Protein AF-A0A1F5SI59-F1 (afdb_monomer)

Sequence (366 aa):
MENLNKIKSADFVVKPEKIVSRNATQIVAAEMIDDISVFSDEDRVVVEKKLVEDEPLDAKEQKKFDQARSAWWYNKYGFSYTMKEARQETLIRKYESDKKTKEEKISLQQDLFLAFKDGDSEQIAKLKERYEGEFPDQCEGIAALFGLADYLKIQEKLYSQDTIERERRGDMIKGLTEYQFLLAHFISLNGQNKEFLRIFWEVMEKSADACGELKQFNVMRQGVLSQVATFKIFEAIGANPKLSHPREDAFEAIDMWSDDKNAIQIKSNKRITEPMIVEADSVVFPGIETENERRKNYFNSKYFIDTQRFKGKLKQYGLLLGKELKGYLLVVPTAQFDFITGEPSEKIVEFVREHINRKKEAENNN

Organism: NCBI:txid1797994

pLDDT: mean 79.16, std 16.93, range [27.27, 97.56]

Structure (mmCIF, N/CA/C/O backbone):
data_AF-A0A1F5SI59-F1
#
_entry.id   AF-A0A1F5SI59-F1
#
loop_
_atom_site.group_PDB
_atom_site.id
_atom_site.type_symbol
_atom_site.label_atom_id
_atom_site.label_alt_id
_atom_site.label_comp_id
_atom_site.label_asym_id
_atom_site.label_entity_id
_atom_site.label_seq_id
_atom_site.pdbx_PDB_ins_code
_atom_site.Cartn_x
_atom_site.Cartn_y
_atom_site.Cartn_z
_atom_site.occupancy
_atom_site.B_iso_or_equiv
_atom_site.auth_seq_id
_atom_site.auth_comp_id
_atom_site.auth_asym_id
_atom_site.auth_atom_id
_atom_site.pdbx_PDB_model_num
ATOM 1 N N . MET A 1 1 ? -8.751 28.212 19.557 1.00 37.59 1 MET A N 1
ATOM 2 C CA . MET A 1 1 ? -7.528 27.416 19.302 1.00 37.59 1 MET A CA 1
ATOM 3 C C . MET A 1 1 ? -6.849 26.909 20.587 1.00 37.59 1 MET A C 1
ATOM 5 O O . MET A 1 1 ? -5.774 26.342 20.491 1.00 37.59 1 MET A O 1
ATOM 9 N N . GLU A 1 2 ? -7.466 27.009 21.776 1.00 29.47 2 GLU A N 1
ATOM 10 C CA . GLU A 1 2 ? -6.823 26.620 23.054 1.00 29.47 2 GLU A CA 1
ATOM 11 C C . GLU A 1 2 ? -7.149 25.200 23.569 1.00 29.47 2 GLU A C 1
ATOM 13 O O . GLU A 1 2 ? -6.545 24.763 24.542 1.00 29.47 2 GLU A O 1
ATOM 18 N N . ASN A 1 3 ? -8.045 24.438 22.927 1.00 34.34 3 ASN A N 1
ATOM 19 C CA . ASN A 1 3 ? -8.488 23.132 23.453 1.00 34.34 3 ASN A CA 1
ATOM 20 C C . ASN A 1 3 ? -7.743 21.895 22.912 1.00 34.34 3 ASN A C 1
ATOM 22 O O . ASN A 1 3 ? -7.895 20.819 23.480 1.00 34.34 3 ASN A O 1
ATOM 26 N N . LEU A 1 4 ? -6.898 22.020 21.881 1.00 38.22 4 LEU A N 1
ATOM 27 C CA . LEU A 1 4 ? -6.178 20.868 21.301 1.00 38.22 4 LEU A CA 1
ATOM 28 C C . LEU A 1 4 ? -4.924 20.456 22.096 1.00 38.22 4 LEU A C 1
ATOM 30 O O . LEU A 1 4 ? -4.468 19.326 21.975 1.00 38.22 4 LEU A O 1
ATOM 34 N N . ASN A 1 5 ? -4.421 21.318 22.987 1.00 36.25 5 ASN A N 1
ATOM 35 C CA . ASN A 1 5 ? -3.254 21.027 23.836 1.00 36.25 5 ASN A CA 1
ATOM 36 C C . ASN A 1 5 ? -3.564 20.115 25.040 1.00 36.25 5 ASN A C 1
ATOM 38 O O . ASN A 1 5 ? -2.684 19.864 25.864 1.00 36.25 5 ASN A O 1
ATOM 42 N N . LYS A 1 6 ? -4.810 19.642 25.185 1.00 37.53 6 LYS A N 1
ATOM 43 C CA . LYS A 1 6 ? -5.218 18.764 26.292 1.00 37.53 6 LYS A CA 1
ATOM 44 C C . LYS A 1 6 ? -5.222 17.277 25.960 1.00 37.53 6 LYS A C 1
ATOM 46 O O . LYS A 1 6 ? -5.307 16.491 26.900 1.00 37.53 6 LYS A O 1
ATOM 51 N N . ILE A 1 7 ? -5.101 16.883 24.693 1.00 39.91 7 ILE A N 1
ATOM 52 C CA . ILE A 1 7 ? -5.084 15.461 24.348 1.00 39.91 7 ILE A CA 1
ATOM 53 C C . ILE A 1 7 ? -3.648 14.956 24.476 1.00 39.91 7 ILE A C 1
ATOM 55 O O . ILE A 1 7 ? -2.781 15.273 23.662 1.00 39.91 7 ILE A O 1
ATOM 59 N N . LYS A 1 8 ? -3.357 14.242 25.566 1.00 35.88 8 LYS A N 1
ATOM 60 C CA . LYS A 1 8 ? -2.011 13.726 25.822 1.00 35.88 8 LYS A CA 1
ATOM 61 C C . LYS A 1 8 ? -1.736 12.588 24.843 1.00 35.88 8 LYS A C 1
ATOM 63 O O . LYS A 1 8 ? -2.595 11.752 24.594 1.00 35.88 8 LYS A O 1
ATOM 68 N N . SER A 1 9 ? -0.500 12.489 24.354 1.00 38.09 9 SER A N 1
ATOM 69 C CA . SER A 1 9 ? -0.041 11.406 23.463 1.00 38.09 9 SER A CA 1
ATOM 70 C C . SER A 1 9 ? -0.261 9.983 24.011 1.00 38.09 9 SER A C 1
ATOM 72 O O . SER A 1 9 ? -0.160 9.017 23.257 1.00 38.09 9 SER A O 1
ATOM 74 N N . ALA A 1 10 ? -0.554 9.853 25.310 1.00 32.84 10 ALA A N 1
ATOM 75 C CA . ALA A 1 10 ? -0.891 8.607 25.991 1.00 32.84 10 ALA A CA 1
ATOM 76 C C . ALA A 1 10 ? -2.334 8.129 25.735 1.00 32.84 10 ALA A C 1
ATOM 78 O O . ALA A 1 10 ? -2.572 6.927 25.799 1.00 32.84 10 ALA A O 1
ATOM 79 N N . ASP A 1 11 ? -3.263 9.023 25.382 1.00 34.16 11 ASP A N 1
ATOM 80 C CA . ASP A 1 11 ? -4.677 8.682 25.145 1.00 34.16 11 ASP A CA 1
ATOM 81 C C . ASP A 1 11 ? -4.907 8.040 23.757 1.00 34.16 11 ASP A C 1
ATOM 83 O O . ASP A 1 11 ? -6.011 7.611 23.430 1.00 34.16 11 ASP A O 1
ATOM 87 N N . PHE A 1 12 ? -3.848 7.939 22.941 1.00 35.31 12 PHE A N 1
ATOM 88 C CA . PHE A 1 12 ? -3.874 7.439 21.560 1.00 35.31 12 PHE A CA 1
ATOM 89 C C . PHE A 1 12 ? -3.146 6.104 21.351 1.00 35.31 12 PHE A C 1
ATOM 91 O O . PHE A 1 12 ? -3.066 5.624 20.222 1.00 35.31 12 PHE A O 1
ATOM 98 N N . VAL A 1 13 ? -2.602 5.491 22.408 1.00 28.94 13 VAL A N 1
ATOM 99 C CA . VAL A 1 13 ? -1.894 4.208 22.291 1.00 28.94 13 VAL A CA 1
ATOM 100 C C . VAL A 1 13 ? -2.914 3.071 22.301 1.00 28.94 13 VAL A C 1
ATOM 102 O O . VAL A 1 13 ? -3.333 2.595 23.356 1.00 28.94 13 VAL A O 1
ATOM 105 N N . VAL A 1 14 ? -3.320 2.628 21.112 1.00 31.64 14 VAL A N 1
ATOM 106 C CA . VAL A 1 14 ? -4.069 1.379 20.951 1.00 31.64 14 VAL A CA 1
ATOM 107 C C . VAL A 1 14 ? -3.091 0.236 21.206 1.00 31.64 14 VAL A C 1
ATOM 109 O O . VAL A 1 14 ? -2.074 0.112 20.525 1.00 31.64 14 VAL A O 1
ATOM 112 N N . LYS A 1 15 ? -3.366 -0.596 22.217 1.00 27.27 15 LYS A N 1
ATOM 113 C CA . LYS A 1 15 ? -2.631 -1.856 22.379 1.00 27.27 15 LYS A CA 1
ATOM 114 C C . LYS A 1 15 ? -2.799 -2.646 21.078 1.00 27.27 15 LYS A C 1
ATOM 116 O O . LYS A 1 15 ? -3.929 -2.712 20.603 1.00 27.27 15 LYS A O 1
ATOM 121 N N . PRO A 1 16 ? -1.733 -3.225 20.499 1.00 29.27 16 PRO A N 1
ATOM 122 C CA . PRO A 1 16 ? -1.844 -4.014 19.282 1.00 29.27 16 PRO A CA 1
ATOM 123 C C . PRO A 1 16 ? -2.642 -5.282 19.592 1.00 29.27 16 PRO A C 1
ATOM 125 O O . PRO A 1 16 ? -2.088 -6.328 19.924 1.00 29.27 16 PRO A O 1
ATOM 128 N N . GLU A 1 17 ? -3.963 -5.180 19.537 1.00 31.20 17 GLU A N 1
ATOM 129 C CA . GLU A 1 17 ? -4.826 -6.336 19.427 1.00 31.20 17 GLU A CA 1
ATOM 130 C C . GLU A 1 17 ? -4.771 -6.802 17.978 1.00 31.20 17 GLU A C 1
ATOM 132 O O . GLU A 1 17 ? -4.748 -6.017 17.028 1.00 31.20 17 GLU A O 1
ATOM 137 N N . LYS A 1 18 ? -4.636 -8.115 17.825 1.00 29.73 18 LYS A N 1
ATOM 138 C CA . LYS A 1 18 ? -4.493 -8.801 16.547 1.00 29.73 18 LYS A CA 1
ATOM 139 C C . LYS A 1 18 ? -5.737 -8.490 15.704 1.00 29.73 18 LYS A C 1
ATOM 141 O O . LYS A 1 18 ? -6.777 -9.105 15.905 1.00 29.73 18 LYS A O 1
ATOM 146 N N . ILE A 1 19 ? -5.638 -7.551 14.765 1.00 30.62 19 ILE A N 1
ATOM 147 C CA . ILE A 1 19 ? -6.667 -7.350 13.741 1.00 30.62 19 ILE A CA 1
ATOM 148 C C . ILE A 1 19 ? -6.638 -8.604 12.861 1.00 30.62 19 ILE A C 1
ATOM 150 O O . ILE A 1 19 ? -5.719 -8.794 12.064 1.00 30.62 19 ILE A O 1
ATOM 154 N N . VAL A 1 20 ? -7.592 -9.515 13.058 1.00 32.53 20 VAL A N 1
ATOM 155 C CA . VAL A 1 20 ? -7.695 -10.740 12.259 1.00 32.53 20 VAL A CA 1
ATOM 156 C C . VAL A 1 20 ? -8.582 -10.445 11.056 1.00 32.53 20 VAL A C 1
ATOM 158 O O . VAL A 1 20 ? -9.791 -10.633 11.116 1.00 32.53 20 VAL A O 1
ATOM 161 N N . SER A 1 21 ? -7.994 -10.010 9.939 1.00 39.81 21 SER A N 1
ATOM 162 C CA . SER A 1 21 ? -8.706 -10.054 8.658 1.00 39.81 21 SER A CA 1
ATOM 163 C C . SER A 1 21 ? -9.020 -11.521 8.348 1.00 39.81 21 SER A C 1
ATOM 165 O O . SER A 1 21 ? -8.088 -12.307 8.139 1.00 39.81 21 SER A O 1
ATOM 167 N N . ARG A 1 22 ? -10.297 -11.920 8.341 1.00 49.25 22 ARG A N 1
ATOM 168 C CA . ARG A 1 22 ? -10.669 -13.292 7.977 1.00 49.25 22 ARG A CA 1
ATOM 169 C C . ARG A 1 22 ? -10.389 -13.509 6.489 1.00 49.25 22 ARG A C 1
ATOM 171 O O . ARG A 1 22 ? -11.092 -12.987 5.632 1.00 49.25 22 ARG A O 1
ATOM 178 N N . ASN A 1 23 ? -9.361 -14.284 6.157 1.00 64.06 23 ASN A N 1
ATOM 179 C CA . ASN A 1 23 ? -9.165 -14.755 4.789 1.00 64.06 23 ASN A CA 1
ATOM 180 C C . ASN A 1 23 ? -10.299 -15.729 4.397 1.00 64.06 23 ASN A C 1
ATOM 182 O O . ASN A 1 23 ? -11.018 -16.243 5.254 1.00 64.06 23 ASN A O 1
ATOM 186 N N . ALA A 1 24 ? -10.459 -16.020 3.103 1.00 65.62 24 ALA A N 1
ATOM 187 C CA . ALA A 1 24 ? -11.530 -16.898 2.610 1.00 65.62 24 ALA A CA 1
ATOM 188 C C . ALA A 1 24 ? -11.605 -18.254 3.343 1.00 65.62 24 ALA A C 1
ATOM 190 O O . ALA A 1 24 ? -12.691 -18.784 3.556 1.00 65.62 24 ALA A O 1
ATOM 191 N N . THR A 1 25 ? -10.465 -18.800 3.774 1.00 76.81 25 THR A N 1
ATOM 192 C CA . THR A 1 25 ? -10.403 -20.045 4.550 1.00 76.81 25 THR A CA 1
ATOM 193 C C . THR A 1 25 ? -11.014 -19.880 5.942 1.00 76.81 25 THR A C 1
ATOM 195 O O . THR A 1 25 ? -11.708 -20.777 6.406 1.00 76.81 25 THR A O 1
ATOM 198 N N . GLN A 1 26 ? -10.798 -18.736 6.595 1.00 78.12 26 GLN A N 1
ATOM 199 C CA . GLN A 1 26 ? -11.377 -18.418 7.903 1.00 78.12 26 GLN A CA 1
ATOM 200 C C . GLN A 1 26 ? -12.886 -18.158 7.818 1.00 78.12 26 GLN A C 1
ATOM 202 O O . GLN A 1 26 ? -13.612 -18.562 8.720 1.00 78.12 26 GLN A O 1
ATOM 207 N N . ILE A 1 27 ? -13.370 -17.547 6.730 1.00 77.25 27 ILE A N 1
ATOM 208 C CA . ILE A 1 27 ? -14.813 -17.378 6.479 1.00 77.25 27 ILE A CA 1
ATOM 209 C C . ILE A 1 27 ? -15.483 -18.747 6.318 1.00 77.25 27 ILE A C 1
ATOM 211 O O . ILE A 1 27 ? -16.462 -19.043 6.995 1.00 77.25 27 ILE A O 1
ATOM 215 N N . VAL A 1 28 ? -14.906 -19.610 5.477 1.00 84.50 28 VAL A N 1
ATOM 216 C CA . VAL A 1 28 ? -15.385 -20.986 5.277 1.00 84.50 28 VAL A CA 1
ATOM 217 C C . VAL A 1 28 ? -15.384 -21.770 6.589 1.00 84.50 28 VAL A C 1
ATOM 219 O O . VAL A 1 28 ? -16.357 -22.454 6.885 1.00 84.50 28 VAL A O 1
ATOM 222 N N . ALA A 1 29 ? -14.312 -21.666 7.378 1.00 87.69 29 ALA A N 1
ATOM 223 C CA . ALA A 1 29 ? -14.214 -22.344 8.665 1.00 87.69 29 ALA A CA 1
ATOM 224 C C . ALA A 1 29 ? -15.304 -21.885 9.643 1.00 87.69 29 ALA A C 1
ATOM 226 O O . ALA A 1 29 ? -15.954 -22.727 10.252 1.00 87.69 29 ALA A O 1
ATOM 227 N N . ALA A 1 30 ? -15.540 -20.573 9.752 1.00 83.81 30 ALA A N 1
ATOM 228 C CA . ALA A 1 30 ? -16.585 -20.026 10.613 1.00 83.81 30 ALA A CA 1
ATOM 229 C C . ALA A 1 30 ? -17.976 -20.534 10.210 1.00 83.81 30 ALA A C 1
ATOM 231 O O . ALA A 1 30 ? -18.724 -21.008 11.055 1.00 83.81 30 ALA A O 1
ATOM 232 N N . GLU A 1 31 ? -18.289 -20.536 8.914 1.00 87.56 31 GLU A N 1
ATOM 233 C CA . GLU A 1 31 ? -19.568 -21.067 8.441 1.00 87.56 31 GLU A CA 1
ATOM 234 C C . GLU A 1 31 ? -19.748 -22.565 8.699 1.00 87.56 31 GLU A C 1
ATOM 236 O O . GLU A 1 31 ? -20.858 -23.010 8.975 1.00 87.56 31 GLU A O 1
ATOM 241 N N . MET A 1 32 ? -18.679 -23.356 8.581 1.00 94.12 32 MET A N 1
ATOM 242 C CA . MET A 1 32 ? -18.737 -24.785 8.895 1.00 94.12 32 MET A CA 1
ATOM 243 C C . MET A 1 32 ? -18.998 -25.025 10.385 1.00 94.12 32 MET A C 1
ATOM 245 O O . MET A 1 32 ? -19.669 -25.996 10.725 1.00 94.12 32 MET A O 1
ATOM 249 N N . ILE A 1 33 ? -18.479 -24.158 11.260 1.00 92.62 33 ILE A N 1
ATOM 250 C CA . ILE A 1 33 ? -18.753 -24.198 12.701 1.00 92.62 33 ILE A CA 1
ATOM 251 C C . ILE A 1 33 ? -20.214 -23.814 12.971 1.00 92.62 33 ILE A C 1
ATOM 253 O O . ILE A 1 33 ? -20.895 -24.509 13.721 1.00 92.62 33 ILE A O 1
ATOM 257 N N . ASP A 1 34 ? -20.727 -22.764 12.328 1.00 89.44 34 ASP A N 1
ATOM 258 C CA . ASP A 1 34 ? -22.132 -22.354 12.478 1.00 89.44 34 ASP A CA 1
ATOM 259 C C . ASP A 1 34 ? -23.099 -23.454 11.994 1.00 89.44 34 ASP A C 1
ATOM 261 O O . ASP A 1 34 ? -24.144 -23.703 12.599 1.00 89.44 34 ASP A O 1
ATOM 265 N N . ASP A 1 35 ? -22.711 -24.180 10.942 1.00 93.75 35 ASP A N 1
ATOM 266 C CA . ASP A 1 35 ? -23.468 -25.292 10.366 1.00 93.75 35 ASP A CA 1
ATOM 267 C C . ASP A 1 35 ? -23.091 -26.662 10.956 1.00 93.75 35 ASP A C 1
ATOM 269 O O . ASP A 1 35 ? -23.423 -27.696 10.368 1.00 93.75 35 ASP A O 1
ATOM 273 N N . ILE A 1 36 ? -22.409 -26.726 12.106 1.00 94.25 36 ILE A N 1
ATOM 274 C CA . ILE A 1 36 ? -21.863 -27.994 12.626 1.00 94.25 36 ILE A CA 1
ATOM 275 C C . ILE A 1 36 ? -22.939 -29.082 12.812 1.00 94.25 36 ILE A C 1
ATOM 277 O O . ILE A 1 36 ? -22.687 -30.283 12.671 1.00 94.25 36 ILE A O 1
ATOM 281 N N . SER A 1 37 ? -24.179 -28.651 13.062 1.00 93.44 37 SER A N 1
ATOM 282 C CA . SER A 1 37 ? -25.354 -29.513 13.205 1.00 93.44 37 SER A CA 1
ATOM 283 C C . SER A 1 37 ? -25.763 -30.250 11.918 1.00 93.44 37 SER A C 1
ATOM 285 O O . SER A 1 37 ? -26.426 -31.282 12.001 1.00 93.44 37 SER A O 1
ATOM 287 N N . VAL A 1 38 ? -25.345 -29.763 10.745 1.00 92.19 38 VAL A N 1
ATOM 288 C CA . VAL A 1 38 ? -25.689 -30.308 9.418 1.00 92.19 38 VAL A CA 1
ATOM 289 C C . VAL A 1 38 ? -24.772 -31.472 9.016 1.00 92.19 38 VAL A C 1
ATOM 291 O O . VAL A 1 38 ? -25.122 -32.271 8.148 1.00 92.19 38 VAL A O 1
ATOM 294 N N . PHE A 1 39 ? -23.603 -31.599 9.648 1.00 94.56 39 PHE A N 1
ATOM 295 C CA . PHE A 1 39 ? -22.696 -32.725 9.425 1.00 94.56 39 PHE A CA 1
ATOM 296 C C . PHE A 1 39 ? -23.235 -34.008 10.068 1.00 94.56 39 PHE A C 1
ATOM 298 O O . PHE A 1 39 ? -23.878 -33.965 11.121 1.00 94.56 39 PHE A O 1
ATOM 305 N N . SER A 1 40 ? -22.933 -35.154 9.448 1.00 95.38 40 SER A N 1
ATOM 306 C CA . SER A 1 40 ? -23.166 -36.469 10.056 1.00 95.38 40 SER A CA 1
ATOM 307 C C . SER A 1 40 ? -22.373 -36.597 11.362 1.00 95.38 40 SER A C 1
ATOM 309 O O . SER A 1 40 ? -21.329 -35.962 11.495 1.00 95.38 40 SER A O 1
ATOM 311 N N . ASP A 1 41 ? -22.810 -37.437 12.307 1.00 95.06 41 ASP A N 1
ATOM 312 C CA . ASP A 1 41 ? -22.084 -37.645 13.578 1.00 95.06 41 ASP A CA 1
ATOM 313 C C . ASP A 1 41 ? -20.612 -38.019 13.337 1.00 95.06 41 ASP A C 1
ATOM 315 O O . ASP A 1 41 ? -19.700 -37.575 14.028 1.00 95.06 41 ASP A O 1
ATOM 319 N N . GLU A 1 42 ? -20.381 -38.798 12.287 1.00 92.75 42 GLU A N 1
ATOM 320 C CA . GLU A 1 42 ? -19.071 -39.255 11.859 1.00 92.75 42 GLU A CA 1
ATOM 321 C C . GLU A 1 42 ? -18.173 -38.161 11.264 1.00 92.75 42 GLU A C 1
ATOM 323 O O . GLU A 1 42 ? -16.950 -38.233 11.422 1.00 92.75 42 GLU A O 1
ATOM 328 N N . ASP A 1 43 ? -18.747 -37.201 10.541 1.00 94.94 43 ASP A N 1
ATOM 329 C CA . ASP A 1 43 ? -18.020 -36.069 9.961 1.00 94.94 43 ASP A CA 1
ATOM 330 C C . ASP A 1 43 ? -17.853 -34.938 10.976 1.00 94.94 43 ASP A C 1
ATOM 332 O O . ASP A 1 43 ? -16.828 -34.258 10.981 1.00 94.94 43 ASP A O 1
ATOM 336 N N . ARG A 1 44 ? -18.826 -34.769 11.878 1.00 95.31 44 ARG A N 1
ATOM 337 C CA . ARG A 1 44 ? -18.802 -33.758 12.934 1.00 95.31 44 ARG A CA 1
ATOM 338 C C . ARG A 1 44 ? -17.557 -33.896 13.799 1.00 95.31 44 ARG A C 1
ATOM 340 O O . ARG A 1 44 ? -16.866 -32.904 13.989 1.00 95.31 44 ARG A O 1
ATOM 347 N N . VAL A 1 45 ? -17.209 -35.118 14.206 1.00 95.19 45 VAL A N 1
ATOM 348 C CA . VAL A 1 45 ? -16.011 -35.389 15.021 1.00 95.19 45 VAL A CA 1
ATOM 349 C C . VAL A 1 45 ? -14.741 -34.820 14.379 1.00 95.19 45 VAL A C 1
ATOM 351 O O . VAL A 1 45 ? -13.951 -34.168 15.052 1.00 95.19 45 VAL A O 1
ATOM 354 N N . VAL A 1 46 ? -14.531 -35.021 13.071 1.00 95.94 46 VAL A N 1
ATOM 355 C CA . VAL A 1 46 ? -13.315 -34.518 12.400 1.00 95.94 46 VAL A CA 1
ATOM 356 C C . VAL A 1 46 ? -13.371 -33.016 12.112 1.00 95.94 46 VAL A C 1
ATOM 358 O O . VAL A 1 46 ? -12.323 -32.373 12.043 1.00 95.94 46 VAL A O 1
ATOM 361 N N . VAL A 1 47 ? -14.567 -32.442 11.948 1.00 94.75 47 VAL A N 1
ATOM 362 C CA . VAL A 1 47 ? -14.753 -30.995 11.765 1.00 94.75 47 VAL A CA 1
ATOM 363 C C . VAL A 1 47 ? -14.541 -30.244 13.081 1.00 94.75 47 VAL A C 1
ATOM 365 O O . VAL A 1 47 ? -13.808 -29.259 13.080 1.00 94.75 47 VAL A O 1
ATOM 368 N N . GLU A 1 48 ? -15.105 -30.720 14.194 1.00 94.75 48 GLU A N 1
ATOM 369 C CA . GLU A 1 48 ? -14.914 -30.146 15.536 1.00 94.75 48 GLU A CA 1
ATOM 370 C C . GLU A 1 48 ? -13.447 -30.218 15.950 1.00 94.75 48 GLU A C 1
ATOM 372 O O . GLU A 1 48 ? -12.848 -29.184 16.254 1.00 94.75 48 GLU A O 1
ATOM 377 N N . LYS A 1 49 ? -12.834 -31.400 15.814 1.00 95.12 49 LYS A N 1
ATOM 378 C CA . LYS A 1 49 ? -11.407 -31.599 16.074 1.00 95.12 49 LYS A CA 1
ATOM 379 C C . LYS A 1 49 ? -10.541 -30.592 15.309 1.00 95.12 49 LYS A C 1
ATOM 381 O O . LYS A 1 49 ? -9.615 -30.010 15.864 1.00 95.12 49 LYS A O 1
ATOM 386 N N . LYS A 1 50 ? -10.860 -30.327 14.034 1.00 94.75 50 LYS A N 1
ATOM 387 C CA . LYS A 1 50 ? -10.059 -29.431 13.185 1.00 94.75 50 LYS A CA 1
ATOM 388 C C . LYS A 1 50 ? -10.338 -27.942 13.373 1.00 94.75 50 LYS A C 1
ATOM 390 O O . LYS A 1 50 ? -9.412 -27.147 13.230 1.00 94.75 50 LYS A O 1
ATOM 395 N N . LEU A 1 51 ? -11.597 -27.551 13.554 1.00 92.50 51 LEU A N 1
ATOM 396 C CA . LEU A 1 51 ? -12.025 -26.149 13.480 1.00 92.50 51 LEU A CA 1
ATOM 397 C C . LEU A 1 51 ? -12.369 -25.540 14.840 1.00 92.50 51 LEU A C 1
ATOM 399 O O . LEU A 1 51 ? -12.274 -24.324 14.981 1.00 92.50 51 LEU A O 1
ATOM 403 N N . VAL A 1 52 ? -12.766 -26.359 15.816 1.00 89.69 52 VAL A N 1
ATOM 404 C CA . VAL A 1 52 ? -13.144 -25.913 17.165 1.00 89.69 52 VAL A CA 1
ATOM 405 C C . VAL A 1 52 ? -11.994 -26.140 18.139 1.00 89.69 52 VAL A C 1
ATOM 407 O O . VAL A 1 52 ? -11.616 -25.226 18.867 1.00 89.69 52 VAL A O 1
ATOM 410 N N . GLU A 1 53 ? -11.414 -27.339 18.123 1.00 90.25 53 GLU A N 1
ATOM 411 C CA . GLU A 1 53 ? -10.339 -27.735 19.042 1.00 90.25 53 GLU A CA 1
ATOM 412 C C . GLU A 1 53 ? -8.938 -27.379 18.503 1.00 90.25 53 GLU A C 1
ATOM 414 O O . GLU A 1 53 ? -7.963 -27.411 19.251 1.00 90.25 53 GLU A O 1
ATOM 419 N N . ASP A 1 54 ? -8.846 -27.000 17.219 1.00 89.31 54 ASP A N 1
ATOM 420 C CA . ASP A 1 54 ? -7.603 -26.707 16.478 1.00 89.31 54 ASP A CA 1
ATOM 421 C C . ASP A 1 54 ? -6.556 -27.835 16.578 1.00 89.31 54 ASP A C 1
ATOM 423 O O . ASP A 1 54 ? -5.341 -27.617 16.554 1.00 89.31 54 ASP A O 1
ATOM 427 N N . GLU A 1 55 ? -7.022 -29.080 16.679 1.00 92.94 55 GLU A N 1
ATOM 428 C CA . GLU A 1 55 ? -6.149 -30.239 16.766 1.00 92.94 55 GLU A CA 1
ATOM 429 C C . GLU A 1 55 ? -5.612 -30.647 15.381 1.00 92.94 55 GLU A C 1
ATOM 431 O O . GLU A 1 55 ? -6.310 -30.580 14.354 1.00 92.94 55 GLU A O 1
ATOM 436 N N . PRO A 1 56 ? -4.350 -31.109 15.308 1.00 91.81 56 PRO A N 1
ATOM 437 C CA . PRO A 1 56 ? -3.811 -31.671 14.083 1.00 91.81 56 PRO A CA 1
ATOM 438 C C . PRO A 1 56 ? -4.537 -32.976 13.733 1.00 91.81 56 PRO A C 1
ATOM 440 O O . PRO A 1 56 ? -4.683 -33.875 14.560 1.00 91.81 56 PRO A O 1
ATOM 443 N N . LEU A 1 57 ? -4.951 -33.088 12.472 1.00 94.62 57 LEU A N 1
ATOM 444 C CA . LEU A 1 57 ? -5.534 -34.307 11.924 1.00 94.62 57 LEU A CA 1
ATOM 445 C C . LEU A 1 57 ? -4.443 -35.210 11.348 1.00 94.62 57 LEU A C 1
ATOM 447 O O . LEU A 1 57 ? -3.511 -34.730 10.695 1.00 94.62 57 LEU A O 1
ATOM 451 N N . ASP A 1 58 ? -4.590 -36.521 11.525 1.00 96.44 58 ASP A N 1
ATOM 452 C CA . ASP A 1 58 ? -3.789 -37.480 10.767 1.00 96.44 58 ASP A CA 1
ATOM 453 C C . ASP A 1 58 ? -4.201 -37.519 9.277 1.00 96.44 58 ASP A C 1
ATOM 455 O O . ASP A 1 58 ? -5.170 -36.892 8.848 1.00 96.44 58 ASP A O 1
ATOM 459 N N . ALA A 1 59 ? -3.468 -38.260 8.441 1.00 95.94 59 ALA A N 1
ATOM 460 C CA . ALA A 1 59 ? -3.733 -38.300 6.999 1.00 95.94 59 ALA A CA 1
ATOM 461 C C . ALA A 1 59 ? -5.125 -38.860 6.632 1.00 95.94 59 ALA A C 1
ATOM 463 O O . ALA A 1 59 ? -5.711 -38.464 5.619 1.00 95.94 59 ALA A O 1
ATOM 464 N N . LYS A 1 60 ? -5.660 -39.793 7.428 1.00 96.06 60 LYS A N 1
ATOM 465 C CA . LYS A 1 60 ? -6.978 -40.398 7.206 1.00 96.06 60 LYS A CA 1
ATOM 466 C C . LYS A 1 60 ? -8.077 -39.434 7.646 1.00 96.06 60 LYS A C 1
ATOM 468 O O . LYS A 1 60 ? -9.050 -39.251 6.914 1.00 96.06 60 LYS A O 1
ATOM 473 N N . GLU A 1 61 ? -7.898 -38.800 8.797 1.00 95.12 61 GLU A N 1
ATOM 474 C CA . GLU A 1 61 ? -8.783 -37.770 9.335 1.00 95.12 61 GLU A CA 1
ATOM 475 C C . GLU A 1 61 ? -8.832 -36.542 8.419 1.00 95.12 61 GLU A C 1
ATOM 477 O O . GLU A 1 61 ? -9.918 -36.076 8.086 1.00 95.12 61 GLU A O 1
ATOM 482 N N . GLN A 1 62 ? -7.684 -36.075 7.917 1.00 96.50 62 GLN A N 1
ATOM 483 C CA . GLN A 1 62 ? -7.603 -34.944 6.990 1.00 96.50 62 GLN A CA 1
ATOM 484 C C . GLN A 1 62 ? -8.366 -35.228 5.691 1.00 96.50 62 GLN A C 1
ATOM 486 O O . GLN A 1 62 ? -9.113 -34.380 5.205 1.00 96.50 62 GLN A O 1
ATOM 491 N N . LYS A 1 63 ? -8.249 -36.450 5.154 1.00 95.88 63 LYS A N 1
ATOM 492 C CA . LYS A 1 63 ? -9.020 -36.869 3.979 1.00 95.88 63 LYS A CA 1
ATOM 493 C C . LYS A 1 63 ? -10.527 -36.868 4.257 1.00 95.88 63 LYS A C 1
ATOM 495 O O . LYS A 1 63 ? -11.291 -36.436 3.395 1.00 95.88 63 LYS A O 1
ATOM 500 N N . LYS A 1 64 ? -10.950 -37.329 5.440 1.00 96.06 64 LYS A N 1
ATOM 501 C CA . LYS A 1 64 ? -12.361 -37.304 5.858 1.00 96.06 64 LYS A CA 1
ATOM 502 C C . LYS A 1 64 ? -12.865 -35.864 5.998 1.00 96.06 64 LYS A C 1
ATOM 504 O O . LYS A 1 64 ? -13.913 -35.536 5.454 1.00 96.06 64 LYS A O 1
ATOM 509 N N . PHE A 1 65 ? -12.077 -34.985 6.614 1.00 96.62 65 PHE A N 1
ATOM 510 C CA . PHE A 1 65 ? -12.376 -33.557 6.722 1.00 96.62 65 PHE A CA 1
ATOM 511 C C . PHE A 1 65 ? -12.540 -32.889 5.349 1.00 96.62 65 PHE A C 1
ATOM 513 O O . PHE A 1 65 ? -13.513 -32.173 5.114 1.00 96.62 65 PHE A O 1
ATOM 520 N N . ASP A 1 66 ? -11.631 -33.147 4.404 1.00 95.00 66 ASP A N 1
ATOM 521 C CA . ASP A 1 66 ? -11.712 -32.571 3.059 1.00 95.00 66 ASP A CA 1
ATOM 522 C C . ASP A 1 66 ? -12.953 -33.058 2.289 1.00 95.00 66 ASP A C 1
ATOM 524 O O . ASP A 1 66 ? -13.559 -32.281 1.541 1.00 95.00 66 ASP A O 1
ATOM 528 N N . GLN A 1 67 ? -13.356 -34.318 2.490 1.00 96.12 67 GLN A N 1
ATOM 529 C CA . GLN A 1 67 ? -14.593 -34.882 1.941 1.00 96.12 67 GLN A CA 1
ATOM 530 C C . GLN A 1 67 ? -15.833 -34.236 2.567 1.00 96.12 67 GLN A C 1
ATOM 532 O O . GLN A 1 67 ? -16.693 -33.759 1.826 1.00 96.12 67 GLN A O 1
ATOM 537 N N . ALA A 1 68 ? -15.884 -34.144 3.898 1.00 96.25 68 ALA A N 1
ATOM 538 C CA . ALA A 1 68 ? -16.969 -33.505 4.636 1.00 96.25 68 ALA A CA 1
ATOM 539 C C . ALA A 1 68 ? -17.144 -32.035 4.224 1.00 96.25 68 ALA A C 1
ATOM 541 O O . ALA A 1 68 ? -18.246 -31.617 3.873 1.00 96.25 68 ALA A O 1
ATOM 542 N N . ARG A 1 69 ? -16.049 -31.264 4.153 1.00 96.38 69 ARG A N 1
ATOM 543 C CA . ARG A 1 69 ? -16.059 -29.872 3.670 1.00 96.38 69 ARG A CA 1
ATOM 544 C C . ARG A 1 69 ? -16.585 -29.767 2.244 1.00 96.38 69 ARG A C 1
ATOM 546 O O . ARG A 1 69 ? -17.361 -28.867 1.939 1.00 96.38 69 ARG A O 1
ATOM 553 N N . SER A 1 70 ? -16.148 -30.662 1.360 1.00 92.12 70 SER A N 1
ATOM 554 C CA . SER A 1 70 ? -16.570 -30.631 -0.043 1.00 92.12 70 SER A CA 1
ATOM 555 C C . SER A 1 70 ? -18.055 -30.959 -0.198 1.00 92.12 70 SER A C 1
ATOM 557 O O . SER A 1 70 ? -18.738 -30.292 -0.974 1.00 92.12 70 SER A O 1
ATOM 559 N N . ALA A 1 71 ? -18.559 -31.937 0.561 1.00 92.06 71 ALA A N 1
ATOM 560 C CA . ALA A 1 71 ? -19.971 -32.307 0.581 1.00 92.06 71 ALA A CA 1
ATOM 561 C C . ALA A 1 71 ? -20.843 -31.190 1.170 1.00 92.06 71 ALA A C 1
ATOM 563 O O . ALA A 1 71 ? -21.827 -30.793 0.550 1.00 92.06 71 ALA A O 1
ATOM 564 N N . TRP A 1 72 ? -20.445 -30.628 2.315 1.00 96.56 72 TRP A N 1
ATOM 565 C CA . TRP A 1 72 ? -21.118 -29.483 2.929 1.00 96.56 72 TRP A CA 1
ATOM 566 C C . TRP A 1 72 ? -21.190 -28.288 1.972 1.00 96.56 72 TRP A C 1
ATOM 568 O O . TRP A 1 72 ? -22.270 -27.746 1.746 1.00 96.56 72 TRP A O 1
ATOM 578 N N . TRP A 1 73 ? -20.071 -27.931 1.334 1.00 88.88 73 TRP A N 1
ATOM 579 C CA . TRP A 1 73 ? -20.028 -26.822 0.380 1.00 88.88 73 TRP A CA 1
ATOM 580 C C . TRP A 1 73 ? -20.965 -27.055 -0.807 1.00 88.88 73 TRP A C 1
ATOM 582 O O . TRP A 1 73 ? -21.716 -26.158 -1.183 1.00 88.88 73 TRP A O 1
ATOM 592 N N . TYR A 1 74 ? -20.952 -28.262 -1.382 1.00 82.06 74 TYR A N 1
ATOM 593 C CA . TYR A 1 74 ? -21.836 -28.609 -2.492 1.00 82.06 74 TYR A CA 1
ATOM 594 C C . TYR A 1 74 ? -23.309 -28.531 -2.090 1.00 82.06 74 TYR A C 1
ATOM 596 O O . TYR A 1 74 ? -24.110 -27.954 -2.819 1.00 82.06 74 TYR A O 1
ATOM 604 N N . ASN A 1 75 ? -23.659 -29.040 -0.909 1.00 83.62 75 ASN A N 1
ATOM 605 C CA . ASN A 1 75 ? -25.029 -28.985 -0.406 1.00 83.62 75 ASN A CA 1
ATOM 606 C C . ASN A 1 75 ? -25.487 -27.544 -0.136 1.00 83.62 75 ASN A C 1
ATOM 608 O O . ASN A 1 75 ? -26.643 -27.216 -0.391 1.00 83.62 75 ASN A O 1
ATOM 612 N N . LYS A 1 76 ? -24.587 -26.681 0.351 1.00 83.31 76 LYS A N 1
ATOM 613 C CA . LYS A 1 76 ? -24.897 -25.285 0.684 1.00 83.31 76 LYS A CA 1
ATOM 614 C C . LYS A 1 76 ? -24.961 -24.371 -0.542 1.00 83.31 76 LYS A C 1
ATOM 616 O O . LYS A 1 76 ? -25.834 -23.512 -0.615 1.00 83.31 76 LYS A O 1
ATOM 621 N N . TYR A 1 77 ? -24.046 -24.545 -1.494 1.00 73.62 77 TYR A 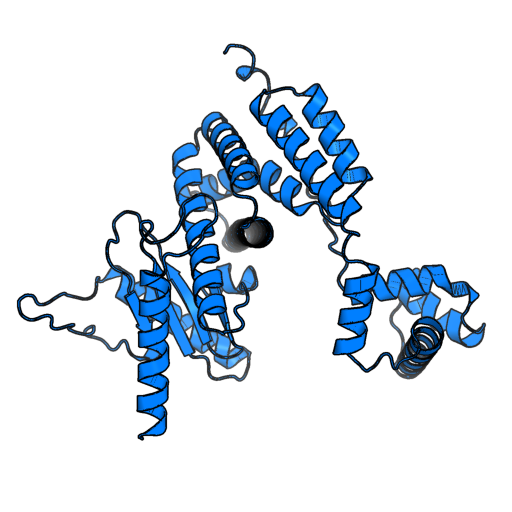N 1
ATOM 622 C CA . TYR A 1 77 ? -23.827 -23.603 -2.599 1.00 73.62 77 TYR A CA 1
ATOM 623 C C . TYR A 1 77 ? -24.112 -24.172 -3.992 1.00 73.62 77 TYR A C 1
ATOM 625 O O . TYR A 1 77 ? -24.121 -23.423 -4.965 1.00 73.62 77 TYR A O 1
ATOM 633 N N . GLY A 1 78 ? -24.360 -25.477 -4.116 1.00 78.00 78 GLY A N 1
ATOM 634 C CA . GLY A 1 78 ? -24.760 -26.120 -5.370 1.00 78.00 78 GLY A CA 1
ATOM 635 C C . GLY A 1 78 ? -23.626 -26.385 -6.368 1.00 78.00 78 GLY A C 1
ATOM 636 O O . GLY A 1 78 ? -23.899 -26.744 -7.512 1.00 78.00 78 GLY A O 1
ATOM 637 N N . PHE A 1 79 ? -22.358 -26.220 -5.977 1.00 81.44 79 PHE A N 1
ATOM 638 C CA . PHE A 1 79 ? -21.194 -26.510 -6.827 1.00 81.44 79 PHE A CA 1
ATOM 639 C C . PHE A 1 79 ? -20.005 -27.045 -6.020 1.00 81.44 79 PHE A C 1
ATOM 641 O O . PHE A 1 79 ? -20.012 -27.017 -4.797 1.00 81.44 79 PHE A O 1
ATOM 648 N N . SER A 1 80 ? -18.979 -27.587 -6.686 1.00 84.44 80 SER A N 1
ATOM 649 C CA . SER A 1 80 ? -17.844 -28.235 -6.006 1.00 84.44 80 SER A CA 1
ATOM 650 C C . SER A 1 80 ? -16.947 -27.240 -5.259 1.00 84.44 80 SER A C 1
ATOM 652 O O . SER A 1 80 ? -16.529 -26.232 -5.829 1.00 84.44 80 SER A O 1
ATOM 654 N N . TYR A 1 81 ? -16.521 -27.591 -4.037 1.00 84.56 81 TYR A N 1
ATOM 655 C CA . TYR A 1 81 ? -15.540 -26.811 -3.266 1.00 84.56 81 TYR A CA 1
ATOM 656 C C . TYR A 1 81 ? -14.212 -26.611 -4.010 1.00 84.56 81 TYR A C 1
ATOM 658 O O . TYR A 1 81 ? -13.502 -25.640 -3.756 1.00 84.56 81 TYR A O 1
ATOM 666 N N . THR A 1 82 ? -13.847 -27.513 -4.926 1.00 85.38 82 THR A N 1
ATOM 667 C CA . THR A 1 82 ? -12.594 -27.424 -5.692 1.00 85.38 82 THR A CA 1
ATOM 668 C C . THR A 1 82 ? -12.605 -26.332 -6.765 1.00 85.38 82 THR A C 1
ATOM 670 O O . THR A 1 82 ? -11.532 -25.956 -7.234 1.00 85.38 82 THR A O 1
ATOM 673 N N . MET A 1 83 ? -13.772 -25.783 -7.126 1.00 78.56 83 MET A N 1
ATOM 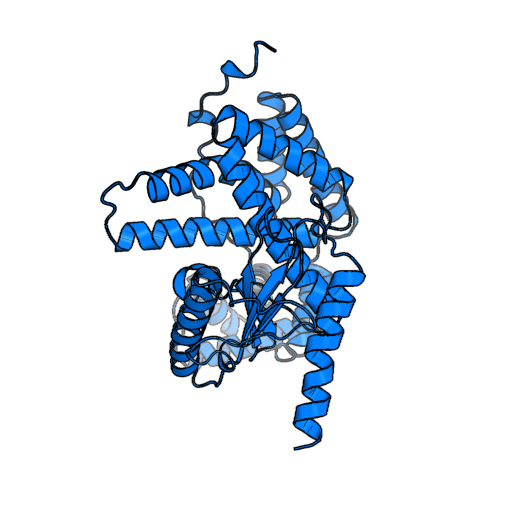674 C CA . MET A 1 83 ? -13.894 -24.678 -8.083 1.00 78.56 83 MET A CA 1
ATOM 675 C C . MET A 1 83 ? -13.506 -23.359 -7.410 1.00 78.56 83 MET A C 1
ATOM 677 O O . MET A 1 83 ? -14.344 -22.659 -6.843 1.00 78.56 83 MET A O 1
ATOM 681 N N . LYS A 1 84 ? -12.208 -23.042 -7.427 1.00 75.12 84 LYS A N 1
ATOM 682 C CA . LYS A 1 84 ? -11.625 -21.922 -6.677 1.00 75.12 84 LYS A CA 1
ATOM 683 C C . LYS A 1 84 ? -12.246 -20.577 -7.056 1.00 75.12 84 LYS A C 1
ATOM 685 O O . LYS A 1 84 ? -12.550 -19.801 -6.155 1.00 75.12 84 LYS A O 1
ATOM 690 N N . GLU A 1 85 ? -12.453 -20.329 -8.344 1.00 58.25 85 GLU A N 1
ATOM 691 C CA . GLU A 1 85 ? -12.981 -19.072 -8.880 1.00 58.25 85 GLU A CA 1
ATOM 692 C C . GLU A 1 85 ? -14.444 -18.877 -8.463 1.00 58.25 85 GLU A C 1
ATOM 694 O O . GLU A 1 85 ? -14.778 -17.861 -7.860 1.00 58.25 85 GLU A O 1
ATOM 699 N N . ALA A 1 86 ? -15.292 -19.894 -8.659 1.00 55.25 86 ALA A N 1
ATOM 700 C CA . ALA A 1 86 ? -16.696 -19.866 -8.238 1.00 55.25 86 ALA A CA 1
ATOM 701 C C . ALA A 1 86 ? -16.843 -19.749 -6.710 1.00 55.25 86 ALA A C 1
ATOM 703 O O . ALA A 1 86 ? -17.720 -19.044 -6.207 1.00 55.25 86 ALA A O 1
ATOM 704 N N . ARG A 1 87 ? -15.948 -20.404 -5.953 1.00 78.19 87 ARG A N 1
ATOM 705 C CA . ARG A 1 87 ? -15.880 -20.284 -4.492 1.00 78.19 87 ARG A CA 1
ATOM 706 C C . ARG A 1 87 ? -15.535 -18.861 -4.071 1.00 78.19 87 ARG A C 1
ATOM 708 O O . ARG A 1 87 ? -16.196 -18.320 -3.193 1.00 78.19 87 ARG A O 1
ATOM 715 N N . GLN A 1 88 ? -14.519 -18.259 -4.685 1.00 62.84 88 GLN A N 1
ATOM 716 C CA . GLN A 1 88 ? -14.141 -16.875 -4.408 1.00 62.84 88 GLN A CA 1
ATOM 717 C C . GLN A 1 88 ? -15.274 -15.911 -4.756 1.00 62.84 88 GLN A C 1
ATOM 719 O O . GLN A 1 88 ? -15.636 -15.109 -3.909 1.00 62.84 88 GLN A O 1
ATOM 724 N N . GLU A 1 89 ? -15.886 -16.036 -5.931 1.00 54.50 89 GLU A N 1
ATOM 725 C CA . GLU A 1 89 ? -17.013 -15.198 -6.354 1.00 54.50 89 GLU A CA 1
ATOM 726 C C . GLU A 1 89 ? -18.222 -15.321 -5.415 1.00 54.50 89 GLU A C 1
ATOM 728 O O . GLU A 1 89 ? -18.850 -14.322 -5.085 1.00 54.50 89 GLU A O 1
ATOM 733 N N . THR A 1 90 ? -18.529 -16.527 -4.932 1.00 65.50 90 THR A N 1
ATOM 734 C CA . THR A 1 90 ? -19.635 -16.759 -3.988 1.00 65.50 90 THR A CA 1
ATOM 735 C C . THR A 1 90 ? -19.357 -16.132 -2.626 1.00 65.50 90 THR A C 1
ATOM 737 O O . THR A 1 90 ? -20.236 -15.487 -2.059 1.00 65.50 90 THR A O 1
ATOM 740 N N . LEU A 1 91 ? -18.131 -16.277 -2.110 1.00 66.50 91 LEU A N 1
ATOM 741 C CA . LEU A 1 91 ? -17.728 -15.634 -0.859 1.00 66.50 91 LEU A CA 1
ATOM 742 C C . LEU A 1 91 ? -17.699 -14.110 -1.005 1.00 66.50 91 LEU A C 1
ATOM 744 O O . LEU A 1 91 ? -18.171 -13.418 -0.116 1.00 66.50 91 LEU A O 1
ATOM 748 N N . ILE A 1 92 ? -17.221 -13.595 -2.140 1.00 58.56 92 ILE A N 1
ATOM 749 C CA . ILE A 1 92 ? -17.261 -12.169 -2.476 1.00 58.56 92 ILE A CA 1
ATOM 750 C C . ILE A 1 92 ? -18.713 -11.695 -2.506 1.00 58.56 92 ILE A C 1
ATOM 752 O O . ILE A 1 92 ? -19.053 -10.801 -1.764 1.00 58.56 92 ILE A O 1
ATOM 756 N N . ARG A 1 93 ? -19.628 -12.336 -3.234 1.00 54.66 93 ARG A N 1
ATOM 757 C CA . ARG A 1 93 ? -21.035 -11.892 -3.286 1.00 54.66 93 ARG A CA 1
ATOM 758 C C . ARG A 1 93 ? -21.771 -11.957 -1.949 1.00 54.66 93 ARG A C 1
ATOM 760 O O . ARG A 1 93 ? -22.704 -11.193 -1.738 1.00 54.66 93 ARG A O 1
ATOM 767 N N . LYS A 1 94 ? -21.406 -12.907 -1.087 1.00 58.84 94 LYS A N 1
ATOM 768 C CA . LYS A 1 94 ? -22.067 -13.131 0.203 1.00 58.84 94 LYS A CA 1
ATOM 769 C C . LYS A 1 94 ? -21.486 -12.267 1.327 1.00 58.84 94 LYS A C 1
ATOM 771 O O . LYS A 1 94 ? -22.212 -11.942 2.262 1.00 58.84 94 LYS A O 1
ATOM 776 N N . TYR A 1 95 ? -20.199 -11.928 1.244 1.00 58.06 95 TYR A N 1
ATOM 777 C CA . TYR A 1 95 ? -19.449 -11.229 2.293 1.00 58.06 95 TYR A CA 1
ATOM 778 C C . TYR A 1 95 ? -18.810 -9.907 1.844 1.00 58.06 95 TYR A C 1
ATOM 780 O O . TYR A 1 95 ? -18.258 -9.193 2.681 1.00 58.06 95 TYR A O 1
ATOM 788 N N . GLU A 1 96 ? -18.898 -9.527 0.565 1.00 53.78 96 GLU A N 1
ATOM 789 C CA . GLU A 1 96 ? -18.854 -8.114 0.188 1.00 53.78 96 GLU A CA 1
ATOM 790 C C . GLU A 1 96 ? -19.998 -7.446 0.926 1.00 53.78 96 GLU A C 1
ATOM 792 O O . GLU A 1 96 ? -21.155 -7.855 0.822 1.00 53.78 96 GLU A O 1
ATOM 797 N N . SER A 1 97 ? -19.647 -6.434 1.711 1.00 51.44 97 SER A N 1
ATOM 798 C CA . SER A 1 97 ? -20.610 -5.605 2.408 1.00 51.44 97 SER A CA 1
ATOM 799 C C . SER A 1 97 ? -21.667 -5.139 1.412 1.00 51.44 97 SER A C 1
ATOM 801 O O . SER A 1 97 ? -21.344 -4.486 0.414 1.00 51.44 97 SER A O 1
ATOM 803 N N . ASP A 1 98 ? -22.925 -5.487 1.692 1.00 51.56 98 ASP A N 1
ATOM 804 C CA . ASP A 1 98 ? -24.073 -5.059 0.902 1.00 51.56 98 ASP A CA 1
ATOM 805 C C . ASP A 1 98 ? -23.984 -3.535 0.707 1.00 51.56 98 ASP A C 1
ATOM 807 O O . ASP A 1 98 ? -23.477 -2.824 1.581 1.00 51.56 98 ASP A O 1
ATOM 811 N N . LYS A 1 99 ? -24.408 -2.995 -0.442 1.00 53.34 99 LYS A N 1
ATOM 812 C CA . LYS A 1 99 ? -24.110 -1.590 -0.818 1.00 53.34 99 LYS A CA 1
ATOM 813 C C . LYS A 1 99 ? -24.449 -0.588 0.300 1.00 53.34 99 LYS A C 1
ATOM 815 O O . LYS A 1 99 ? -23.699 0.357 0.537 1.00 53.34 99 LYS A O 1
ATOM 820 N N . LYS A 1 100 ? -25.534 -0.859 1.028 1.00 53.91 100 LYS A N 1
ATOM 821 C CA . LYS A 1 100 ? -25.985 -0.113 2.206 1.00 53.91 100 LYS A CA 1
ATOM 822 C C . LYS A 1 100 ? -24.979 -0.159 3.367 1.00 53.91 100 LYS A C 1
ATOM 824 O O . LYS A 1 100 ? -24.647 0.878 3.922 1.00 53.91 100 LYS A O 1
ATOM 829 N N . THR A 1 101 ? -24.431 -1.329 3.677 1.00 63.03 101 THR A N 1
ATOM 830 C CA . THR A 1 101 ? -23.370 -1.542 4.674 1.00 63.03 101 THR A CA 1
ATOM 831 C C . THR A 1 101 ? -22.080 -0.811 4.288 1.00 63.03 101 THR A C 1
ATOM 833 O O . THR A 1 101 ? -21.397 -0.257 5.145 1.00 63.03 101 THR A O 1
ATOM 836 N N . LYS A 1 102 ? -21.750 -0.747 2.991 1.00 64.75 102 LYS A N 1
ATOM 837 C CA . LYS A 1 102 ? -20.607 0.038 2.490 1.00 64.75 102 LYS A CA 1
ATOM 838 C C . LYS A 1 102 ? -20.831 1.548 2.638 1.00 64.75 102 LYS A C 1
ATOM 840 O O . LYS A 1 102 ? -19.907 2.259 3.025 1.00 64.75 102 LYS A O 1
ATOM 845 N N . GLU A 1 103 ? -22.036 2.035 2.351 1.00 71.50 103 GLU A N 1
ATOM 846 C CA . GLU A 1 103 ? -22.417 3.443 2.538 1.00 71.50 103 GLU A CA 1
ATOM 847 C C . GLU A 1 103 ? -22.433 3.835 4.024 1.00 71.50 103 GLU A C 1
ATOM 849 O O . GLU A 1 103 ? -21.846 4.852 4.389 1.00 71.50 103 GLU A O 1
ATOM 854 N N . GLU A 1 104 ? -23.007 2.999 4.893 1.00 76.31 104 GLU A N 1
ATOM 855 C CA . GLU A 1 104 ? -23.012 3.192 6.349 1.00 76.31 104 GLU A CA 1
ATOM 856 C C . GLU A 1 104 ? -21.587 3.191 6.924 1.00 76.31 104 GLU A C 1
ATOM 858 O O . GLU A 1 104 ? -21.241 4.080 7.701 1.00 76.31 104 GLU A O 1
ATOM 863 N N . LYS A 1 105 ? -20.718 2.276 6.471 1.00 75.06 105 LYS A N 1
ATOM 864 C CA . LYS A 1 105 ? -19.291 2.242 6.835 1.00 75.06 105 LYS A CA 1
ATOM 865 C C . LYS A 1 105 ? -18.572 3.537 6.461 1.00 75.06 105 LYS A C 1
ATOM 867 O O . LYS A 1 105 ? -17.858 4.109 7.285 1.00 75.06 105 LYS A O 1
ATOM 872 N N . ILE A 1 106 ? -18.727 3.983 5.211 1.00 75.81 106 ILE A N 1
ATOM 873 C CA . ILE A 1 106 ? -18.086 5.210 4.721 1.00 75.81 106 ILE A CA 1
ATOM 874 C C . ILE A 1 106 ? -18.609 6.416 5.505 1.00 75.81 106 ILE A C 1
ATOM 876 O O . ILE A 1 106 ? -17.806 7.256 5.903 1.00 75.81 106 ILE A O 1
ATOM 880 N N . SER A 1 107 ? -19.916 6.477 5.777 1.00 83.44 107 SER A N 1
ATOM 881 C CA . SER A 1 107 ? -20.517 7.534 6.598 1.00 83.44 107 SER A CA 1
ATOM 882 C C . SER A 1 107 ? -19.928 7.548 8.007 1.00 83.44 107 SER A C 1
ATOM 884 O O . SER A 1 107 ? -19.523 8.599 8.488 1.00 83.44 107 SER A O 1
ATOM 886 N N . LEU A 1 108 ? -19.803 6.386 8.653 1.00 83.94 108 LEU A N 1
ATOM 887 C CA . LEU A 1 108 ? -19.262 6.286 10.008 1.00 83.94 108 LEU A CA 1
ATOM 888 C C . LEU A 1 108 ? -17.774 6.681 10.065 1.00 83.94 108 LEU A C 1
ATOM 890 O O . LEU A 1 108 ? -17.350 7.363 10.997 1.00 83.94 108 LEU A O 1
ATOM 894 N N . GLN A 1 109 ? -16.980 6.310 9.051 1.00 81.50 109 GLN A N 1
ATOM 895 C CA . GLN A 1 109 ? -15.594 6.782 8.902 1.00 81.50 109 GLN A CA 1
ATOM 896 C C . GLN A 1 109 ? -15.518 8.289 8.669 1.00 81.50 109 GLN A C 1
ATOM 898 O O . GLN A 1 109 ? -14.665 8.951 9.254 1.00 81.50 109 GLN A O 1
ATOM 903 N N . GLN A 1 110 ? -16.394 8.835 7.825 1.00 83.62 110 GLN A N 1
ATOM 904 C CA . GLN A 1 110 ? -16.475 10.274 7.582 1.00 83.62 110 GLN A CA 1
ATOM 905 C C . GLN A 1 110 ? -16.786 11.029 8.868 1.00 83.62 110 GLN A C 1
ATOM 907 O O . GLN A 1 110 ? -16.059 11.962 9.203 1.00 83.62 110 GLN A O 1
ATOM 912 N N . ASP A 1 111 ? -17.797 10.590 9.615 1.00 86.12 111 ASP A N 1
ATOM 913 C CA . ASP A 1 111 ? -18.171 11.184 10.895 1.00 86.12 111 ASP A CA 1
ATOM 914 C C . ASP A 1 111 ? -17.008 11.123 11.890 1.00 86.12 111 ASP A C 1
ATOM 916 O O . ASP A 1 111 ? -16.724 12.106 12.575 1.00 86.12 111 ASP A O 1
ATOM 920 N N . LEU A 1 112 ? -16.285 9.996 11.937 1.00 85.31 112 LEU A N 1
ATOM 921 C CA . LEU A 1 112 ? -15.110 9.841 12.794 1.00 85.31 112 LEU A CA 1
ATOM 922 C C . LEU A 1 112 ? -14.004 10.826 12.397 1.00 85.31 112 LEU A C 1
ATOM 924 O O . LEU A 1 112 ? -13.416 11.474 13.261 1.00 85.31 112 LEU A O 1
ATOM 928 N N . PHE A 1 113 ? -13.732 10.976 11.100 1.00 83.81 113 PHE A N 1
ATOM 929 C CA . PHE A 1 113 ? -12.722 11.911 10.607 1.00 83.81 113 PHE A CA 1
ATOM 930 C C . PHE A 1 113 ? -13.120 13.371 10.852 1.00 83.81 113 PHE A C 1
ATOM 932 O O . PHE A 1 113 ? -12.265 14.188 11.189 1.00 83.81 113 PHE A O 1
ATOM 939 N N . LEU A 1 114 ? -14.405 13.707 10.736 1.00 83.69 114 LEU A N 1
ATOM 940 C CA . LEU A 1 114 ? -14.923 15.035 11.064 1.00 83.69 114 LEU A CA 1
ATOM 941 C C . LEU A 1 114 ? -14.804 15.325 12.566 1.00 83.69 114 LEU A C 1
ATOM 943 O O . LEU A 1 114 ? -14.262 16.364 12.935 1.00 83.69 114 LEU A O 1
ATOM 947 N N . ALA A 1 115 ? -15.181 14.380 13.430 1.00 84.12 115 ALA A N 1
ATOM 948 C CA . ALA A 1 115 ? -15.001 14.512 14.877 1.00 84.12 115 ALA A CA 1
ATOM 949 C C . ALA A 1 115 ? -13.521 14.723 15.249 1.00 84.12 115 ALA A C 1
ATOM 951 O O . ALA A 1 115 ? -13.189 15.586 16.064 1.00 84.12 115 ALA A O 1
ATOM 952 N N . PHE A 1 116 ? -12.614 14.004 14.582 1.00 80.12 116 PHE A N 1
ATOM 953 C CA . PHE A 1 116 ? -11.169 14.216 14.693 1.00 80.12 116 PHE A CA 1
ATOM 954 C C . PHE A 1 116 ? -10.727 15.603 14.244 1.00 80.12 116 PHE A C 1
ATOM 956 O O . PHE A 1 116 ? -9.924 16.256 14.912 1.00 80.12 116 PHE A O 1
ATOM 963 N N . LYS A 1 117 ? -11.239 16.057 13.100 1.00 75.81 117 LYS A N 1
ATOM 964 C CA . LYS A 1 117 ? -10.931 17.372 12.544 1.00 75.81 117 LYS A CA 1
ATOM 965 C C . LYS A 1 117 ? -11.336 18.491 13.505 1.00 75.81 117 LYS A C 1
ATOM 967 O O . LYS A 1 117 ? -10.595 19.477 13.591 1.00 75.81 117 LYS A O 1
ATOM 972 N N . ASP A 1 118 ? -12.450 18.320 14.204 1.00 79.69 118 ASP A N 1
ATOM 973 C CA . ASP A 1 118 ? -13.012 19.294 15.141 1.00 79.69 118 ASP A CA 1
ATOM 974 C C . ASP A 1 118 ? -12.448 19.154 16.567 1.00 79.69 118 ASP A C 1
ATOM 976 O O . ASP A 1 118 ? -12.579 20.070 17.380 1.00 79.69 118 ASP A O 1
ATOM 980 N N . GLY A 1 119 ? -11.737 18.057 16.853 1.00 76.88 119 GLY A N 1
ATOM 981 C CA . GLY A 1 119 ? -11.118 17.794 18.153 1.00 76.88 119 GLY A CA 1
ATOM 982 C C . GLY A 1 119 ? -12.116 17.376 19.235 1.00 76.88 119 GLY A C 1
ATOM 983 O O . GLY A 1 119 ? -11.862 17.611 20.417 1.00 76.88 119 GLY A O 1
ATOM 984 N N . ASP A 1 120 ? -13.246 16.780 18.847 1.00 84.88 120 ASP A N 1
ATOM 985 C CA . ASP A 1 120 ? -14.292 16.319 19.762 1.00 84.88 120 ASP A CA 1
ATOM 986 C C . ASP A 1 120 ? -13.953 14.927 20.318 1.00 84.88 120 ASP A C 1
ATOM 988 O O . ASP A 1 120 ? -14.298 13.893 19.744 1.00 84.88 120 ASP A O 1
ATOM 992 N N . SER A 1 121 ? -13.240 14.888 21.446 1.00 81.12 121 SER A N 1
ATOM 993 C CA . SER A 1 121 ? -12.760 13.637 22.046 1.00 81.12 121 SER A CA 1
ATOM 994 C C . SER A 1 121 ? -13.877 12.671 22.453 1.00 81.12 121 SER A C 1
ATOM 996 O O . SER A 1 121 ? -13.675 11.458 22.396 1.00 81.12 121 SER A O 1
ATOM 998 N N . GLU A 1 122 ? -15.041 13.186 22.860 1.00 83.12 122 GLU A N 1
ATOM 999 C CA . GLU A 1 122 ? -16.175 12.350 23.271 1.00 83.12 122 GLU A CA 1
ATOM 1000 C C . GLU A 1 122 ? -16.809 11.683 22.046 1.00 83.12 122 GLU A C 1
ATOM 1002 O O . GLU A 1 122 ? -17.010 10.465 22.023 1.00 83.12 122 GLU A O 1
ATOM 1007 N N . GLN A 1 123 ? -17.028 12.462 20.984 1.00 84.81 123 GLN A N 1
ATOM 1008 C CA . GLN A 1 123 ? -17.568 11.950 19.731 1.00 84.81 123 GLN A CA 1
ATOM 1009 C C . GLN A 1 123 ? -16.596 10.983 19.037 1.00 84.81 123 GLN A C 1
ATOM 1011 O O . GLN A 1 123 ? -17.038 9.970 18.496 1.00 84.81 123 GLN A O 1
ATOM 1016 N N . ILE A 1 124 ? -15.281 11.229 19.098 1.00 81.88 124 ILE A N 1
ATOM 1017 C CA . ILE A 1 124 ? -14.255 10.304 18.585 1.00 81.88 124 ILE A CA 1
ATOM 1018 C C . ILE A 1 124 ? -14.344 8.947 19.288 1.00 81.88 124 ILE A C 1
ATOM 1020 O O . ILE A 1 124 ? -14.387 7.920 18.611 1.00 81.88 124 ILE A O 1
ATOM 1024 N N . ALA A 1 125 ? -14.380 8.928 20.625 1.00 81.44 125 ALA A N 1
ATOM 1025 C CA . ALA A 1 125 ? -14.439 7.684 21.392 1.00 81.44 125 ALA A CA 1
ATOM 1026 C C . ALA A 1 125 ? -15.706 6.885 21.056 1.00 81.44 125 ALA A C 1
ATOM 1028 O O . ALA A 1 125 ? -15.627 5.697 20.745 1.00 81.44 125 ALA A O 1
ATOM 1029 N N . LYS A 1 126 ? -16.854 7.569 21.016 1.00 87.12 126 LYS A N 1
ATOM 1030 C CA . LYS A 1 126 ? -18.150 6.972 20.683 1.00 87.12 126 LYS A CA 1
ATOM 1031 C C . LYS A 1 126 ? -18.198 6.408 19.262 1.00 87.12 126 LYS A C 1
ATOM 1033 O O . LYS A 1 126 ? -18.684 5.300 19.054 1.00 87.12 126 LYS A O 1
ATOM 1038 N N . LEU A 1 127 ? -17.726 7.166 18.271 1.00 85.19 127 LEU A N 1
ATOM 1039 C CA . LEU A 1 127 ? -17.727 6.729 16.872 1.00 85.19 127 LEU A CA 1
ATOM 1040 C C . LEU A 1 127 ? -16.728 5.600 16.629 1.00 85.19 127 LEU A C 1
ATOM 1042 O O . LEU A 1 127 ? -17.025 4.699 15.849 1.00 85.19 127 LEU A O 1
ATOM 1046 N N . LYS A 1 128 ? -15.581 5.617 17.317 1.00 81.56 128 LYS A N 1
ATOM 1047 C CA . LYS A 1 128 ? -14.606 4.528 17.272 1.00 81.56 128 LYS A CA 1
ATOM 1048 C C . LYS A 1 128 ? -15.199 3.234 17.827 1.00 81.56 128 LYS A C 1
ATOM 1050 O O . LYS A 1 128 ? -15.188 2.236 17.119 1.00 81.56 128 LYS A O 1
ATOM 1055 N N . GLU A 1 129 ? -15.751 3.264 19.041 1.00 84.06 129 GLU A N 1
ATOM 1056 C CA . GLU A 1 129 ? -16.377 2.092 19.671 1.00 84.06 129 GLU A CA 1
ATOM 1057 C C . GLU A 1 129 ? -17.504 1.534 18.796 1.00 84.06 129 GLU A C 1
ATOM 1059 O O . GLU A 1 129 ? -17.579 0.331 18.547 1.00 84.06 129 GLU A O 1
ATOM 1064 N N . ARG A 1 130 ? -18.339 2.423 18.245 1.00 82.50 130 ARG A N 1
ATOM 1065 C CA . ARG A 1 130 ? -19.399 2.039 17.315 1.00 82.50 130 ARG A CA 1
ATOM 1066 C C . ARG A 1 130 ? -18.849 1.386 16.048 1.00 82.50 130 ARG A C 1
ATOM 1068 O O . ARG A 1 130 ? -19.386 0.375 15.615 1.00 82.50 130 ARG A O 1
ATOM 1075 N N . TYR A 1 131 ? -17.791 1.938 15.459 1.00 78.69 131 TYR A N 1
ATOM 1076 C CA . TYR A 1 131 ? -17.192 1.384 14.247 1.00 78.69 131 TYR A CA 1
ATOM 1077 C C . TYR A 1 131 ? -16.551 0.020 14.503 1.00 78.69 131 TYR A C 1
ATOM 1079 O O . TYR A 1 131 ? -16.763 -0.906 13.727 1.00 78.69 131 TYR A O 1
ATOM 1087 N N . GLU A 1 132 ? -15.787 -0.116 15.585 1.00 77.75 132 GLU A N 1
ATOM 1088 C CA . GLU A 1 132 ? -15.151 -1.380 15.969 1.00 77.75 132 GLU A CA 1
ATOM 1089 C C . GLU A 1 132 ? -16.197 -2.456 16.307 1.00 77.75 132 GLU A C 1
ATOM 1091 O O . GLU A 1 132 ? -15.975 -3.629 16.015 1.00 77.75 132 GLU A O 1
ATOM 1096 N N . GLY A 1 133 ? -17.357 -2.064 16.849 1.00 75.75 133 GLY A N 1
ATOM 1097 C CA . GLY A 1 133 ? -18.480 -2.964 17.116 1.00 75.75 133 GLY A CA 1
ATOM 1098 C C . GLY A 1 133 ? -19.298 -3.355 15.877 1.00 75.75 133 GLY A C 1
ATOM 1099 O O . GLY A 1 133 ? -19.644 -4.524 15.724 1.00 75.75 133 GLY A O 1
ATOM 1100 N N . GLU A 1 134 ? -19.617 -2.403 14.991 1.00 74.06 134 GLU A N 1
ATOM 1101 C CA . GLU A 1 134 ? -20.451 -2.639 13.796 1.00 74.06 134 GLU A CA 1
ATOM 1102 C C . GLU A 1 134 ? -19.655 -3.233 12.619 1.00 74.06 134 GLU A C 1
ATOM 1104 O O . GLU A 1 134 ? -20.209 -3.991 11.821 1.00 74.06 134 GLU A O 1
ATOM 1109 N N . PHE A 1 135 ? -18.355 -2.930 12.514 1.00 70.00 135 PHE A N 1
ATOM 1110 C CA . PHE A 1 135 ? -17.487 -3.341 11.401 1.00 70.00 135 PHE A CA 1
ATOM 1111 C C . PHE A 1 135 ? -16.131 -3.921 11.861 1.00 70.00 135 PHE A C 1
ATOM 1113 O O . PHE A 1 135 ? -15.085 -3.484 11.365 1.00 70.00 135 PHE A O 1
ATOM 1120 N N . PRO A 1 136 ? -16.111 -4.935 12.751 1.00 63.53 136 PRO A N 1
ATOM 1121 C CA . PRO A 1 136 ? -14.876 -5.465 13.346 1.00 63.53 136 PRO A CA 1
ATOM 1122 C C . PRO A 1 136 ? -13.881 -6.019 12.313 1.00 63.53 136 PRO A C 1
ATOM 1124 O O . PRO A 1 136 ? -12.668 -5.953 12.508 1.00 63.53 136 PRO A O 1
ATOM 1127 N N . ASP A 1 137 ? -14.380 -6.521 11.181 1.00 53.09 137 ASP A N 1
ATOM 1128 C CA . ASP A 1 137 ? -13.566 -7.123 10.119 1.00 53.09 137 ASP A CA 1
ATOM 1129 C C . ASP A 1 137 ? -13.021 -6.096 9.107 1.00 53.09 137 ASP A C 1
ATOM 1131 O O . ASP A 1 137 ? -12.324 -6.465 8.162 1.00 53.09 137 ASP A O 1
ATOM 1135 N N . GLN A 1 138 ? -13.350 -4.806 9.259 1.00 60.25 138 GLN A N 1
ATOM 1136 C CA . GLN A 1 138 ? -13.067 -3.767 8.260 1.00 60.25 138 GLN A CA 1
ATOM 1137 C C . GLN A 1 138 ? -12.497 -2.483 8.881 1.00 60.25 138 GLN A C 1
ATOM 1139 O O . GLN A 1 138 ? -12.865 -1.361 8.514 1.00 60.25 138 GLN A O 1
ATOM 1144 N N . CYS A 1 139 ? -11.564 -2.646 9.819 1.00 65.06 139 CYS A N 1
ATOM 1145 C CA . CYS A 1 139 ? -10.930 -1.565 10.578 1.00 65.06 139 CYS A CA 1
ATOM 1146 C C . CYS A 1 139 ? -9.780 -0.850 9.850 1.00 65.06 139 CYS A C 1
ATOM 1148 O O . CYS A 1 139 ? -9.051 -0.095 10.487 1.00 65.06 139 CYS A O 1
ATOM 1150 N N . GLU A 1 140 ? -9.595 -1.031 8.537 1.00 68.25 140 GLU A N 1
ATOM 1151 C CA . GLU A 1 140 ? -8.407 -0.518 7.832 1.00 68.25 140 GLU A CA 1
ATOM 1152 C C . GLU A 1 140 ? -8.272 1.006 7.927 1.00 68.25 140 GLU A C 1
ATOM 1154 O O . GLU A 1 140 ? -7.180 1.504 8.174 1.00 68.25 140 GLU A O 1
ATOM 1159 N N . GLY A 1 141 ? -9.378 1.747 7.791 1.00 69.19 141 GLY A N 1
ATOM 1160 C CA . GLY A 1 141 ? -9.379 3.211 7.911 1.00 69.19 141 GLY A CA 1
ATOM 1161 C C . GLY A 1 141 ? -9.084 3.706 9.330 1.00 69.19 141 GLY A C 1
ATOM 1162 O O . GLY A 1 141 ? -8.405 4.717 9.503 1.00 69.19 141 GLY A O 1
ATOM 1163 N N . ILE A 1 142 ? -9.532 2.966 10.350 1.00 75.12 142 ILE A N 1
ATOM 1164 C CA . ILE A 1 142 ? -9.215 3.256 11.756 1.00 75.12 142 ILE A CA 1
ATOM 1165 C C . ILE A 1 142 ? -7.748 2.942 12.030 1.00 75.12 142 ILE A C 1
ATOM 1167 O O . ILE A 1 142 ? -7.025 3.791 12.540 1.00 75.12 142 ILE A O 1
ATOM 1171 N N . ALA A 1 143 ? -7.276 1.761 11.642 1.00 75.75 143 ALA A N 1
ATOM 1172 C CA . ALA A 1 143 ? -5.882 1.366 11.803 1.00 75.75 143 ALA A CA 1
ATOM 1173 C C . ALA A 1 143 ? -4.931 2.320 11.056 1.00 75.75 143 ALA A C 1
ATOM 1175 O O . ALA A 1 143 ? -3.896 2.704 11.597 1.00 75.75 143 ALA A O 1
ATOM 1176 N N . ALA A 1 144 ? -5.313 2.771 9.857 1.00 76.12 144 ALA A N 1
ATOM 1177 C CA . ALA A 1 144 ? -4.595 3.792 9.105 1.00 76.12 144 ALA A CA 1
ATOM 1178 C C . ALA A 1 144 ? -4.507 5.108 9.887 1.00 76.12 144 ALA A C 1
ATOM 1180 O O . ALA A 1 144 ? -3.418 5.656 10.027 1.00 76.12 144 ALA A O 1
ATOM 1181 N N . LEU A 1 145 ? -5.619 5.599 10.434 1.00 79.25 145 LEU A N 1
ATOM 1182 C CA . LEU A 1 145 ? -5.638 6.862 11.167 1.00 79.25 145 LEU A CA 1
ATOM 1183 C C . LEU A 1 145 ? -4.861 6.788 12.493 1.00 79.25 145 LEU A C 1
ATOM 1185 O O . LEU A 1 145 ? -3.965 7.592 12.748 1.00 79.25 145 LEU A O 1
ATOM 1189 N N . PHE A 1 146 ? -5.184 5.812 13.340 1.00 79.88 146 PHE A N 1
ATOM 1190 C CA . PHE A 1 146 ? -4.627 5.713 14.690 1.00 79.88 146 PHE A CA 1
ATOM 1191 C C . PHE A 1 146 ? -3.194 5.166 14.715 1.00 79.88 146 PHE A C 1
ATOM 1193 O O . PHE A 1 146 ? -2.446 5.466 15.642 1.00 79.88 146 PHE A O 1
ATOM 1200 N N . GLY A 1 147 ? -2.771 4.425 13.686 1.00 81.19 147 GLY A N 1
ATOM 1201 C CA . GLY A 1 147 ? -1.400 3.922 13.575 1.00 81.19 147 GLY A CA 1
ATOM 1202 C C . GLY A 1 147 ? -0.351 4.997 13.262 1.00 81.19 147 GLY A C 1
ATOM 1203 O O . GLY A 1 147 ? 0.844 4.739 13.418 1.00 81.19 147 GLY A O 1
ATOM 1204 N N . LEU A 1 148 ? -0.760 6.211 12.862 1.00 87.88 148 LEU A N 1
ATOM 1205 C CA . LEU A 1 148 ? 0.166 7.262 12.426 1.00 87.88 148 LEU A CA 1
ATOM 1206 C C . LEU A 1 148 ? 1.156 7.669 13.523 1.00 87.88 148 LEU A C 1
ATOM 1208 O O . LEU A 1 148 ? 2.347 7.820 13.257 1.00 87.88 148 LEU A O 1
ATOM 1212 N N . ALA A 1 149 ? 0.681 7.852 14.756 1.00 81.75 149 ALA A N 1
ATOM 1213 C CA . ALA A 1 149 ? 1.530 8.320 15.850 1.00 81.75 149 ALA A CA 1
ATOM 1214 C C . ALA A 1 149 ? 2.659 7.323 16.160 1.00 81.75 149 ALA A C 1
ATOM 1216 O O . ALA A 1 149 ? 3.806 7.720 16.373 1.00 81.75 149 ALA A O 1
ATOM 1217 N N . ASP A 1 150 ? 2.349 6.027 16.152 1.00 82.69 150 ASP A N 1
ATOM 1218 C CA . ASP A 1 150 ? 3.339 4.981 16.394 1.00 82.69 150 ASP A CA 1
ATOM 1219 C C . ASP A 1 150 ? 4.287 4.816 15.206 1.00 82.69 150 ASP A C 1
ATOM 1221 O O . ASP A 1 150 ? 5.496 4.688 15.413 1.00 82.69 150 ASP A O 1
ATOM 1225 N N . TYR A 1 151 ? 3.778 4.928 13.974 1.00 88.75 151 TYR A N 1
ATOM 1226 C CA . TYR A 1 151 ? 4.606 4.977 12.770 1.00 88.75 151 TYR A CA 1
ATOM 1227 C C . TYR A 1 151 ? 5.656 6.096 12.854 1.00 88.75 151 TYR A C 1
ATOM 1229 O O . TYR A 1 151 ? 6.848 5.838 12.670 1.00 88.75 151 TYR A O 1
ATOM 1237 N N . LEU A 1 152 ? 5.244 7.324 13.192 1.00 87.50 152 LEU A N 1
ATOM 1238 C CA . LEU A 1 152 ? 6.146 8.478 13.261 1.00 87.50 152 LEU A CA 1
ATOM 1239 C C . LEU A 1 152 ? 7.213 8.299 14.353 1.00 87.50 152 LEU A C 1
ATOM 1241 O O . LEU A 1 152 ? 8.393 8.510 14.085 1.00 87.50 152 LEU A O 1
ATOM 1245 N N . LYS A 1 153 ? 6.840 7.794 15.538 1.00 86.19 153 LYS A N 1
ATOM 1246 C CA . LYS A 1 153 ? 7.797 7.479 16.620 1.00 86.19 153 LYS A CA 1
ATOM 1247 C C . LYS A 1 153 ? 8.804 6.396 16.224 1.00 86.19 153 LYS A C 1
ATOM 1249 O O . LYS A 1 153 ? 9.978 6.474 16.586 1.00 86.19 153 LYS A O 1
ATOM 1254 N N . ILE A 1 154 ? 8.358 5.342 15.536 1.00 86.19 154 ILE A N 1
ATOM 1255 C CA . ILE A 1 154 ? 9.247 4.275 15.049 1.00 86.19 154 ILE A CA 1
ATOM 1256 C C . ILE A 1 154 ? 10.211 4.847 14.008 1.00 86.19 154 ILE A C 1
ATOM 1258 O O . ILE A 1 154 ? 11.409 4.559 14.054 1.00 86.19 154 ILE A O 1
ATOM 1262 N N . GLN A 1 155 ? 9.701 5.674 13.096 1.00 86.69 155 GLN A N 1
ATOM 1263 C CA . GLN A 1 155 ? 10.490 6.311 12.054 1.00 86.69 155 GLN A CA 1
ATOM 1264 C C . GLN A 1 155 ? 11.552 7.254 12.643 1.00 86.69 155 GLN A C 1
ATOM 1266 O O . GLN A 1 155 ? 12.718 7.158 12.258 1.00 86.69 155 GLN A O 1
ATOM 1271 N N . GLU A 1 156 ? 11.184 8.101 13.606 1.00 86.50 156 GLU A N 1
ATOM 1272 C CA . GLU A 1 156 ? 12.103 8.991 14.327 1.00 86.50 156 GLU A CA 1
ATOM 1273 C C . GLU A 1 156 ? 13.249 8.201 14.976 1.00 86.50 156 GLU A C 1
ATOM 1275 O O . GLU A 1 156 ? 14.420 8.478 14.710 1.00 86.50 156 GLU A O 1
ATOM 1280 N N . LYS A 1 157 ? 12.925 7.136 15.725 1.00 86.44 157 LYS A N 1
ATOM 1281 C CA . LYS A 1 157 ? 13.920 6.252 16.360 1.00 86.44 157 LYS A CA 1
ATOM 1282 C C . LYS A 1 157 ? 14.866 5.584 15.363 1.00 86.44 157 LYS A C 1
ATOM 1284 O O . LYS A 1 157 ? 16.039 5.384 15.654 1.00 86.44 157 LYS A O 1
ATOM 1289 N N . LEU A 1 158 ? 14.388 5.202 14.177 1.00 86.00 158 LEU A N 1
ATOM 1290 C CA . LEU A 1 158 ? 15.267 4.623 13.154 1.00 86.00 158 LEU A CA 1
ATOM 1291 C C . LEU A 1 158 ? 16.237 5.653 12.556 1.00 86.00 158 LEU A C 1
ATOM 1293 O O . LEU A 1 158 ? 17.312 5.263 12.083 1.00 86.00 158 LEU A O 1
ATOM 1297 N N . TYR A 1 159 ? 15.867 6.937 12.563 1.00 82.12 159 TYR A N 1
ATOM 1298 C CA . TYR A 1 159 ? 16.690 8.033 12.052 1.00 82.12 159 TYR A CA 1
ATOM 1299 C C . TYR A 1 159 ? 17.612 8.665 13.098 1.00 82.12 159 TYR A C 1
ATOM 1301 O O . TYR A 1 159 ? 18.647 9.199 12.699 1.00 82.12 159 TYR A O 1
ATOM 1309 N N . SER A 1 160 ? 17.303 8.568 14.396 1.00 80.00 160 SER A N 1
ATOM 1310 C CA . SER A 1 160 ? 18.074 9.177 15.497 1.00 80.00 160 SER A CA 1
ATOM 1311 C C . SER A 1 160 ? 19.497 8.619 15.683 1.00 80.00 160 SER A C 1
ATOM 1313 O O . SER A 1 160 ? 20.210 9.063 16.572 1.00 80.00 160 SER A O 1
ATOM 1315 N N . GLN A 1 161 ? 19.956 7.694 14.827 1.00 65.12 161 GLN A N 1
ATOM 1316 C CA . GLN A 1 161 ? 21.262 7.014 14.908 1.00 65.12 161 GLN A CA 1
ATOM 1317 C C . GLN A 1 161 ? 21.521 6.287 16.236 1.00 65.12 161 GLN A C 1
ATOM 1319 O O . GLN A 1 161 ? 22.652 5.870 16.489 1.00 65.12 161 GLN A O 1
ATOM 1324 N N . ASP A 1 162 ? 20.482 6.064 17.044 1.00 69.75 162 ASP A N 1
ATOM 1325 C CA . ASP A 1 162 ? 20.590 5.234 18.233 1.00 69.75 162 ASP A CA 1
ATOM 1326 C C . ASP A 1 162 ? 21.094 3.839 17.846 1.00 69.75 162 ASP A C 1
ATOM 1328 O O . ASP A 1 162 ? 20.723 3.272 16.807 1.00 69.75 162 ASP A O 1
ATOM 1332 N N . THR A 1 163 ? 21.958 3.268 18.685 1.00 75.25 163 THR A N 1
ATOM 1333 C CA . THR A 1 163 ? 22.437 1.892 18.543 1.00 75.25 163 THR A CA 1
ATOM 1334 C C . THR A 1 163 ? 21.280 0.934 18.817 1.00 75.25 163 THR A C 1
ATOM 1336 O O . THR A 1 163 ? 21.088 0.435 19.922 1.00 75.25 163 THR A O 1
ATOM 1339 N N . ILE A 1 164 ? 20.468 0.697 17.791 1.00 79.81 164 ILE A N 1
ATOM 1340 C CA . ILE A 1 164 ? 19.381 -0.276 17.817 1.00 79.81 164 ILE A CA 1
ATOM 1341 C C . ILE A 1 164 ? 19.954 -1.630 17.408 1.00 79.81 164 ILE A C 1
ATOM 1343 O O . ILE A 1 164 ? 20.611 -1.760 16.372 1.00 79.81 164 ILE A O 1
ATOM 1347 N N . GLU A 1 165 ? 19.679 -2.648 18.218 1.00 85.00 165 GLU A N 1
ATOM 1348 C CA . GLU A 1 165 ? 20.004 -4.036 17.908 1.00 85.00 165 GLU A CA 1
ATOM 1349 C C . GLU A 1 165 ? 19.442 -4.452 16.539 1.00 85.00 165 GLU A C 1
ATOM 1351 O O . GLU A 1 165 ? 18.334 -4.072 16.159 1.00 85.00 165 GLU A O 1
ATOM 1356 N N . ARG A 1 166 ? 20.210 -5.240 15.778 1.00 80.94 166 ARG A N 1
ATOM 1357 C CA . ARG A 1 166 ? 19.894 -5.571 14.380 1.00 80.94 166 ARG A CA 1
ATOM 1358 C C . ARG A 1 166 ? 18.519 -6.223 14.209 1.00 80.94 166 ARG A C 1
ATOM 1360 O O . ARG A 1 166 ? 17.820 -5.880 13.258 1.00 80.94 166 ARG A O 1
ATOM 1367 N N . GLU A 1 167 ? 18.155 -7.146 15.095 1.00 75.88 167 GLU A N 1
ATOM 1368 C CA . GLU A 1 167 ? 16.863 -7.844 15.063 1.00 75.88 167 GLU A CA 1
ATOM 1369 C C . GLU A 1 167 ? 15.711 -6.864 15.303 1.00 75.88 167 GLU A C 1
ATOM 1371 O O . GLU A 1 167 ? 14.854 -6.688 14.439 1.00 75.88 167 GLU A O 1
ATOM 1376 N N . ARG A 1 168 ? 15.795 -6.088 16.389 1.00 81.81 168 ARG A N 1
ATOM 1377 C CA . ARG A 1 168 ? 14.823 -5.041 16.721 1.00 81.81 168 ARG A CA 1
ATOM 1378 C C . ARG A 1 168 ? 14.683 -3.987 15.620 1.00 81.81 168 ARG A C 1
ATOM 1380 O O . ARG A 1 168 ? 13.585 -3.511 15.346 1.00 81.81 168 ARG A O 1
ATOM 1387 N N . ARG A 1 169 ? 15.787 -3.628 14.957 1.00 84.06 169 ARG A N 1
ATOM 1388 C CA . ARG A 1 169 ? 15.774 -2.735 13.790 1.00 84.06 169 ARG A CA 1
ATOM 1389 C C . ARG A 1 169 ? 14.993 -3.355 12.627 1.00 84.06 169 ARG A C 1
ATOM 1391 O O . ARG A 1 169 ? 14.259 -2.638 11.953 1.00 84.06 169 ARG A O 1
ATOM 1398 N N . GLY A 1 170 ? 15.155 -4.657 12.392 1.00 78.25 170 GLY A N 1
ATOM 1399 C CA . GLY A 1 170 ? 14.405 -5.406 11.383 1.00 78.25 170 GLY A CA 1
ATOM 1400 C C . GLY A 1 170 ? 12.899 -5.377 11.639 1.00 78.25 170 GLY A C 1
ATOM 1401 O O . GLY A 1 170 ? 12.142 -5.041 10.730 1.00 78.25 170 GLY A O 1
ATOM 1402 N N . ASP A 1 171 ? 12.479 -5.629 12.879 1.00 75.69 171 ASP A N 1
ATOM 1403 C CA . ASP A 1 171 ? 11.064 -5.583 13.273 1.00 75.69 171 ASP A CA 1
ATOM 1404 C C . ASP A 1 171 ? 10.458 -4.186 13.109 1.00 75.69 171 ASP A C 1
ATOM 1406 O O . ASP A 1 171 ? 9.345 -4.038 12.609 1.00 75.69 171 ASP A O 1
ATOM 1410 N N . MET A 1 172 ? 11.213 -3.142 13.460 1.00 84.94 172 MET A N 1
ATOM 1411 C CA . MET A 1 172 ? 10.783 -1.756 13.261 1.00 84.94 172 MET A CA 1
ATOM 1412 C C . MET A 1 172 ? 10.588 -1.422 11.777 1.00 84.94 172 MET A C 1
ATOM 1414 O O . MET A 1 172 ? 9.580 -0.821 11.417 1.00 84.94 172 MET A O 1
ATOM 1418 N N . ILE A 1 173 ? 11.513 -1.833 10.900 1.00 82.75 173 ILE A N 1
ATOM 1419 C CA . ILE A 1 173 ? 11.381 -1.632 9.444 1.00 82.75 173 ILE A CA 1
ATOM 1420 C C . ILE A 1 173 ? 10.156 -2.384 8.905 1.00 82.75 173 ILE A C 1
ATOM 1422 O O . ILE A 1 173 ? 9.402 -1.843 8.094 1.00 82.75 173 ILE A O 1
ATOM 1426 N N . LYS A 1 174 ? 9.927 -3.611 9.380 1.00 74.19 174 LYS A N 1
ATOM 1427 C CA . LYS A 1 174 ? 8.748 -4.398 9.017 1.00 74.19 174 LYS A CA 1
ATOM 1428 C C . LYS A 1 174 ? 7.452 -3.687 9.425 1.00 74.19 174 LYS A C 1
ATOM 1430 O O . LYS A 1 174 ? 6.573 -3.532 8.589 1.00 74.19 174 LYS A O 1
ATOM 1435 N N . GLY A 1 175 ? 7.366 -3.161 10.647 1.00 75.00 175 GLY A N 1
ATOM 1436 C CA . GLY A 1 175 ? 6.193 -2.397 11.090 1.00 75.00 175 GLY A CA 1
ATOM 1437 C C . GLY A 1 175 ? 5.932 -1.139 10.248 1.00 75.00 175 GLY A C 1
ATOM 1438 O O . GLY A 1 175 ? 4.785 -0.845 9.916 1.00 75.00 175 GLY A O 1
ATOM 1439 N N . LEU A 1 176 ? 6.985 -0.419 9.834 1.00 85.56 176 LEU A N 1
ATOM 1440 C CA . LEU A 1 176 ? 6.831 0.743 8.946 1.00 85.56 176 LEU A CA 1
ATOM 1441 C C . LEU A 1 176 ? 6.287 0.357 7.563 1.00 85.56 176 LEU A C 1
ATOM 1443 O O . LEU A 1 176 ? 5.417 1.051 7.040 1.00 85.56 176 LEU A O 1
ATOM 1447 N N . THR A 1 177 ? 6.787 -0.733 6.979 1.00 76.88 177 THR A N 1
ATOM 1448 C CA . THR A 1 177 ? 6.338 -1.217 5.658 1.00 76.88 177 THR A CA 1
ATOM 1449 C C . THR A 1 177 ? 4.926 -1.801 5.706 1.00 76.88 177 THR A C 1
ATOM 1451 O O . THR A 1 177 ? 4.130 -1.537 4.811 1.00 76.88 177 THR A O 1
ATOM 1454 N N . GLU A 1 178 ? 4.553 -2.504 6.781 1.00 75.75 178 GLU A N 1
ATOM 1455 C CA . GLU A 1 178 ? 3.176 -2.972 7.014 1.00 75.75 178 GLU A CA 1
ATOM 1456 C C . GLU A 1 178 ? 2.185 -1.804 7.063 1.00 75.75 178 GLU A C 1
ATOM 1458 O O . GLU A 1 178 ? 1.124 -1.847 6.438 1.00 75.75 178 GLU A O 1
ATOM 1463 N N . TYR A 1 179 ? 2.549 -0.725 7.757 1.00 82.06 179 TYR A N 1
ATOM 1464 C CA . TYR A 1 179 ? 1.712 0.466 7.832 1.00 82.06 179 TYR A CA 1
ATOM 1465 C C . TYR A 1 179 ? 1.625 1.218 6.492 1.00 82.06 179 TYR A C 1
ATOM 1467 O O . TYR A 1 179 ? 0.545 1.662 6.100 1.00 82.06 179 TYR A O 1
ATOM 1475 N N . GLN A 1 180 ? 2.730 1.328 5.747 1.00 84.19 180 GLN A N 1
ATOM 1476 C CA . GLN A 1 180 ? 2.717 1.919 4.401 1.00 84.19 180 GLN A CA 1
ATOM 1477 C C . GLN A 1 180 ? 1.857 1.107 3.427 1.00 84.19 180 GLN A C 1
ATOM 1479 O O . GLN A 1 180 ? 1.070 1.698 2.687 1.00 84.19 180 GLN A O 1
ATOM 1484 N N . PHE A 1 181 ? 1.940 -0.226 3.482 1.00 80.12 181 PHE A N 1
ATOM 1485 C CA . PHE A 1 181 ? 1.070 -1.128 2.729 1.00 80.12 181 PHE A CA 1
ATOM 1486 C C . PHE A 1 181 ? -0.407 -0.884 3.061 1.00 80.12 181 PHE A C 1
ATOM 1488 O O . PHE A 1 181 ? -1.217 -0.703 2.152 1.00 80.12 181 PHE A O 1
ATOM 1495 N N . LEU A 1 182 ? -0.753 -0.818 4.354 1.00 79.69 182 LEU A N 1
ATOM 1496 C CA . LEU A 1 182 ? -2.118 -0.539 4.808 1.00 79.69 182 LEU A CA 1
ATOM 1497 C C . LEU A 1 182 ? -2.634 0.793 4.249 1.00 79.69 182 LEU A C 1
ATOM 1499 O O . LEU A 1 182 ? -3.746 0.848 3.724 1.00 79.69 182 LEU A O 1
ATOM 1503 N N . LEU A 1 183 ? -1.824 1.854 4.322 1.00 85.62 183 LEU A N 1
ATOM 1504 C CA . LEU A 1 183 ? -2.185 3.164 3.784 1.00 85.62 183 LEU A CA 1
ATOM 1505 C C . LEU A 1 183 ? -2.379 3.128 2.266 1.00 85.62 183 LEU A C 1
ATOM 1507 O O . LEU A 1 183 ? -3.395 3.619 1.775 1.00 85.62 183 LEU A O 1
ATOM 1511 N N . ALA A 1 184 ? -1.436 2.544 1.521 1.00 84.38 184 ALA A N 1
ATOM 1512 C CA . ALA A 1 184 ? -1.519 2.446 0.066 1.00 84.38 184 ALA A CA 1
ATOM 1513 C C . ALA A 1 184 ? -2.777 1.681 -0.367 1.00 84.38 184 ALA A C 1
ATOM 1515 O O . ALA A 1 184 ? -3.516 2.137 -1.242 1.00 84.38 184 ALA A O 1
ATOM 1516 N N . HIS A 1 185 ? -3.065 0.562 0.298 1.00 80.94 185 HIS A N 1
ATOM 1517 C CA . HIS A 1 185 ? -4.267 -0.228 0.064 1.00 80.94 185 HIS A CA 1
ATOM 1518 C C . HIS A 1 185 ? -5.545 0.571 0.369 1.00 80.94 185 HIS A C 1
ATOM 1520 O O . HIS A 1 185 ? -6.437 0.655 -0.477 1.00 80.94 185 HIS A O 1
ATOM 1526 N N . PHE A 1 186 ? -5.610 1.232 1.531 1.00 82.81 186 PHE A N 1
ATOM 1527 C CA . PHE A 1 186 ? -6.753 2.056 1.932 1.00 82.81 186 PHE A CA 1
ATOM 1528 C C . PHE A 1 186 ? -7.038 3.192 0.938 1.00 82.81 186 PHE A C 1
ATOM 1530 O O . PHE A 1 186 ? -8.190 3.410 0.559 1.00 82.81 186 PHE A O 1
ATOM 1537 N N . ILE A 1 187 ? -6.003 3.897 0.476 1.00 88.94 187 ILE A N 1
ATOM 1538 C CA . ILE A 1 187 ? -6.150 4.985 -0.502 1.00 88.94 187 ILE A CA 1
ATOM 1539 C C . ILE A 1 187 ? -6.608 4.439 -1.852 1.00 88.94 187 ILE A C 1
ATOM 1541 O O . ILE A 1 187 ? -7.492 5.030 -2.470 1.00 88.94 187 ILE A O 1
ATOM 1545 N N . SER A 1 188 ? -6.040 3.314 -2.298 1.00 84.56 188 SER A N 1
ATOM 1546 C CA . SER A 1 188 ? -6.416 2.681 -3.565 1.00 84.56 188 SER A CA 1
ATOM 1547 C C . SER A 1 188 ? -7.910 2.332 -3.595 1.00 84.56 188 SER A C 1
ATOM 1549 O O . SER A 1 188 ? -8.628 2.763 -4.498 1.00 84.56 188 SER A O 1
ATOM 1551 N N . LEU A 1 189 ? -8.415 1.674 -2.543 1.00 79.94 189 LEU A N 1
ATOM 1552 C CA . LEU A 1 189 ? -9.826 1.283 -2.427 1.00 79.94 189 LEU A CA 1
ATOM 1553 C C . LEU A 1 189 ? -10.801 2.469 -2.382 1.00 79.94 189 LEU A C 1
ATOM 1555 O O . LEU A 1 189 ? -11.949 2.347 -2.810 1.00 79.94 189 LEU A O 1
ATOM 1559 N N . ASN A 1 190 ? -10.355 3.617 -1.868 1.00 84.44 190 ASN A N 1
ATOM 1560 C CA . ASN A 1 190 ? -11.182 4.813 -1.700 1.00 84.44 190 ASN A CA 1
ATOM 1561 C C . ASN A 1 190 ? -10.893 5.903 -2.746 1.00 84.44 190 ASN A C 1
ATOM 1563 O O . ASN A 1 190 ? -11.423 7.010 -2.642 1.00 84.44 190 ASN A O 1
ATOM 1567 N N . GLY A 1 191 ? -10.097 5.598 -3.778 1.00 88.56 191 GLY A N 1
ATOM 1568 C CA . GLY A 1 191 ? -9.617 6.570 -4.765 1.00 88.56 191 GLY A CA 1
ATOM 1569 C C . GLY A 1 191 ? -10.717 7.317 -5.528 1.00 88.56 191 GLY A C 1
ATOM 1570 O O . GLY A 1 191 ? -10.490 8.438 -5.972 1.00 88.56 191 GLY A O 1
ATOM 1571 N N . GLN A 1 192 ? -11.915 6.731 -5.633 1.00 87.25 192 GLN A N 1
ATOM 1572 C CA . GLN A 1 192 ? -13.074 7.341 -6.298 1.00 87.25 192 GLN A CA 1
ATOM 1573 C C . GLN A 1 192 ? -13.743 8.443 -5.458 1.00 87.25 192 GLN A C 1
ATOM 1575 O O . GLN A 1 192 ? -14.437 9.301 -6.001 1.00 87.25 192 GLN A O 1
ATOM 1580 N N . ASN A 1 193 ? -13.534 8.456 -4.137 1.00 88.75 193 ASN A N 1
ATOM 1581 C CA . ASN A 1 193 ? -14.102 9.459 -3.241 1.00 88.75 193 ASN A CA 1
ATOM 1582 C C . ASN A 1 193 ? -13.026 10.469 -2.816 1.00 88.75 193 ASN A C 1
ATOM 1584 O O . ASN A 1 193 ? -12.468 10.415 -1.718 1.00 88.75 193 ASN A O 1
ATOM 1588 N N . LYS A 1 194 ? -12.722 11.411 -3.716 1.00 92.69 194 LYS A N 1
ATOM 1589 C CA . LYS A 1 194 ? -11.675 12.423 -3.503 1.00 92.69 194 LYS A CA 1
ATOM 1590 C C . LYS A 1 194 ? -11.902 13.266 -2.249 1.00 92.69 194 LYS A C 1
ATOM 1592 O O . LYS A 1 194 ? -10.946 13.585 -1.549 1.00 92.69 194 LYS A O 1
ATOM 1597 N N . GLU A 1 195 ? -13.152 13.617 -1.967 1.00 90.25 195 GLU A N 1
ATOM 1598 C CA . GLU A 1 195 ? -13.509 14.436 -0.809 1.00 90.25 195 GLU A CA 1
ATOM 1599 C C . GLU A 1 195 ? -13.262 13.693 0.508 1.00 90.25 195 GLU A C 1
ATOM 1601 O O . GLU A 1 195 ? -12.649 14.238 1.424 1.00 90.25 195 GLU A O 1
ATOM 1606 N N . PHE A 1 196 ? -13.635 12.414 0.569 1.00 8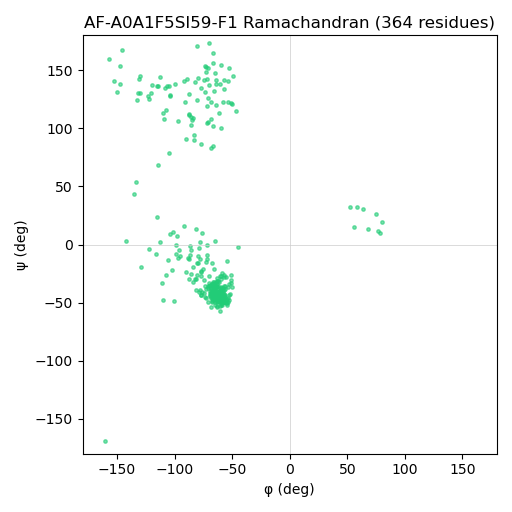7.62 196 PHE A N 1
ATOM 1607 C CA . PHE A 1 196 ? -13.320 11.546 1.700 1.00 87.62 196 PHE A CA 1
ATOM 1608 C C . PHE A 1 196 ? -11.813 11.469 1.973 1.00 87.62 196 PHE A C 1
ATOM 1610 O O . PHE A 1 196 ? -11.370 11.695 3.099 1.00 87.62 196 PHE A O 1
ATOM 1617 N N . LEU A 1 197 ? -11.012 11.216 0.932 1.00 92.06 197 LEU A N 1
ATOM 1618 C CA . LEU A 1 197 ? -9.555 11.150 1.063 1.00 92.06 197 LEU A CA 1
ATOM 1619 C C . LEU A 1 197 ? -8.937 12.501 1.437 1.00 92.06 197 LEU A C 1
ATOM 1621 O O . LEU A 1 197 ? -7.943 12.546 2.159 1.00 92.06 197 LEU A O 1
ATOM 1625 N N . ARG A 1 198 ? -9.522 13.614 0.985 1.00 94.38 198 ARG A N 1
ATOM 1626 C CA . ARG A 1 198 ? -9.096 14.962 1.379 1.00 94.38 198 ARG A CA 1
ATOM 1627 C C . ARG A 1 198 ? -9.257 15.165 2.885 1.00 94.38 198 ARG A C 1
ATOM 1629 O O . ARG A 1 198 ? -8.301 15.587 3.528 1.00 94.38 198 ARG A O 1
ATOM 1636 N N . ILE A 1 199 ? -10.420 14.819 3.441 1.00 88.25 199 ILE A N 1
ATOM 1637 C CA . ILE A 1 199 ? -10.680 14.905 4.887 1.00 88.25 199 ILE A CA 1
ATOM 1638 C C . ILE A 1 199 ? -9.719 13.988 5.656 1.00 88.25 199 ILE A C 1
ATOM 1640 O O . ILE A 1 199 ? -9.097 14.432 6.618 1.00 88.25 199 ILE A O 1
ATOM 1644 N N . PHE A 1 200 ? -9.537 12.745 5.200 1.00 90.62 200 PHE A N 1
ATOM 1645 C CA . PHE A 1 200 ? -8.579 11.806 5.793 1.00 90.62 200 PHE A CA 1
ATOM 1646 C C . PHE A 1 200 ? -7.166 12.404 5.883 1.00 90.62 200 PHE A C 1
ATOM 1648 O O . PHE A 1 200 ? -6.551 12.402 6.950 1.00 90.62 200 PHE A O 1
ATOM 1655 N N . TRP A 1 201 ? -6.662 12.979 4.786 1.00 94.88 201 TRP A N 1
ATOM 1656 C CA . TRP A 1 201 ? -5.339 13.598 4.779 1.00 94.88 201 TRP A CA 1
ATOM 1657 C C . TRP A 1 201 ? -5.238 14.829 5.679 1.00 94.88 201 TRP A C 1
ATOM 1659 O O . TRP A 1 201 ? -4.208 14.994 6.324 1.00 94.88 201 TRP A O 1
ATOM 1669 N N . GLU A 1 202 ? -6.278 15.665 5.752 1.00 92.31 202 GLU A N 1
ATOM 1670 C CA . GLU A 1 202 ? -6.313 16.819 6.663 1.00 92.31 202 GLU A CA 1
ATOM 1671 C C . GLU A 1 202 ? -6.202 16.391 8.128 1.00 92.31 202 GLU A C 1
ATOM 1673 O O . GLU A 1 202 ? -5.488 17.025 8.906 1.00 92.31 202 GLU A O 1
ATOM 1678 N N . VAL A 1 203 ? -6.894 15.315 8.513 1.00 88.62 203 VAL A N 1
ATOM 1679 C CA . VAL A 1 203 ? -6.811 14.777 9.875 1.00 88.62 203 VAL A CA 1
ATOM 1680 C C . VAL A 1 203 ? -5.401 14.266 10.159 1.00 88.62 203 VAL A C 1
ATOM 1682 O O . VAL A 1 203 ? -4.797 14.656 11.154 1.00 88.62 203 VAL A O 1
ATOM 1685 N N . MET A 1 204 ? -4.851 13.448 9.261 1.00 91.75 204 MET A N 1
ATOM 1686 C CA . MET A 1 204 ? -3.499 12.900 9.396 1.00 91.75 204 MET A CA 1
ATOM 1687 C C . MET A 1 204 ? -2.436 14.005 9.490 1.00 91.75 204 MET A C 1
ATOM 1689 O O . MET A 1 204 ? -1.508 13.913 10.291 1.00 91.75 204 MET A O 1
ATOM 1693 N N . GLU A 1 205 ? -2.588 15.072 8.704 1.00 93.50 205 GLU A N 1
ATOM 1694 C CA . GLU A 1 205 ? -1.695 16.230 8.719 1.00 93.50 205 GLU A CA 1
ATOM 1695 C C . GLU A 1 205 ? -1.742 16.965 10.061 1.00 93.50 205 GLU A C 1
ATOM 1697 O O . GLU A 1 205 ? -0.692 17.235 10.641 1.00 93.50 205 GLU A O 1
ATOM 1702 N N . LYS A 1 206 ? -2.944 17.208 10.602 1.00 87.50 206 LYS A N 1
ATOM 1703 C CA . LYS A 1 206 ? -3.120 17.789 11.943 1.00 87.50 206 LYS A CA 1
ATOM 1704 C C . LYS A 1 206 ? -2.498 16.917 13.031 1.00 87.50 206 LYS A C 1
ATOM 1706 O O . LYS A 1 206 ? -1.831 17.437 13.921 1.00 87.50 206 LYS A O 1
ATOM 1711 N N . SER A 1 207 ? -2.698 15.600 12.965 1.00 85.56 207 SER A N 1
ATOM 1712 C CA . SER A 1 207 ? -2.109 14.658 13.921 1.00 85.56 207 SER A CA 1
ATOM 1713 C C . SER A 1 207 ? -0.581 14.660 13.851 1.00 85.56 207 SER A C 1
ATOM 1715 O O . SER A 1 207 ? 0.078 14.672 14.889 1.00 85.56 207 SER A O 1
ATOM 1717 N N . ALA A 1 208 ? -0.005 14.693 12.647 1.00 90.06 208 ALA A N 1
ATOM 1718 C CA . ALA A 1 208 ? 1.441 14.773 12.464 1.00 90.06 208 ALA A CA 1
ATOM 1719 C C . ALA A 1 208 ? 2.018 16.109 12.956 1.00 90.06 208 ALA A C 1
ATOM 1721 O O . ALA A 1 208 ? 3.069 16.115 13.596 1.00 90.06 208 ALA A O 1
ATOM 1722 N N . ASP A 1 209 ? 1.333 17.223 12.689 1.00 90.00 209 ASP A N 1
ATOM 1723 C CA . ASP A 1 209 ? 1.729 18.559 13.146 1.00 90.00 209 ASP A CA 1
ATOM 1724 C C . ASP A 1 209 ? 1.710 18.659 14.677 1.00 90.00 209 ASP A C 1
ATOM 1726 O O . ASP A 1 209 ? 2.689 19.089 15.283 1.00 90.00 209 ASP A O 1
ATOM 1730 N N . ALA A 1 210 ? 0.668 18.122 15.321 1.00 84.12 210 ALA A N 1
ATOM 1731 C CA . ALA A 1 210 ? 0.593 18.015 16.779 1.00 84.12 210 ALA A CA 1
ATOM 1732 C C . ALA A 1 210 ? 1.729 17.164 17.388 1.00 84.12 210 ALA A C 1
ATOM 1734 O O . ALA A 1 210 ? 2.120 17.395 18.532 1.00 84.12 210 ALA A O 1
ATOM 1735 N N . CYS A 1 211 ? 2.282 16.207 16.634 1.00 84.44 211 CYS A N 1
ATOM 1736 C CA . CYS A 1 211 ? 3.456 15.429 17.046 1.00 84.44 211 CYS A CA 1
ATOM 1737 C C . CYS A 1 211 ? 4.799 16.105 16.710 1.00 84.44 211 CYS A C 1
ATOM 1739 O O . CYS A 1 211 ? 5.837 15.565 17.075 1.00 84.44 211 CYS A O 1
ATOM 1741 N N . GLY A 1 212 ? 4.810 17.244 16.007 1.00 87.25 212 GLY A N 1
ATOM 1742 C CA . GLY A 1 212 ? 6.038 17.885 15.523 1.00 87.25 212 GLY A CA 1
ATOM 1743 C C . GLY A 1 212 ? 6.671 17.212 14.295 1.00 87.25 212 GLY A C 1
ATOM 1744 O O . GLY A 1 212 ? 7.789 17.549 13.914 1.00 87.25 212 GLY A O 1
ATOM 1745 N N . GLU A 1 213 ? 5.961 16.291 13.640 1.00 92.25 213 GLU A N 1
ATOM 1746 C CA . GLU A 1 213 ? 6.494 15.365 12.626 1.00 92.25 213 GLU A CA 1
ATOM 1747 C C . GLU A 1 213 ? 5.890 15.594 11.222 1.00 92.25 213 GLU A C 1
ATOM 1749 O O . GLU A 1 213 ? 5.892 14.721 10.346 1.00 92.25 213 GLU A O 1
ATOM 1754 N N . LEU A 1 214 ? 5.383 16.806 10.961 1.00 92.38 214 LEU A N 1
ATOM 1755 C CA . LEU A 1 214 ? 4.720 17.179 9.703 1.00 92.38 214 LEU A CA 1
ATOM 1756 C C . LEU A 1 214 ? 5.592 16.936 8.456 1.00 92.38 214 LEU A C 1
ATOM 1758 O O . LEU A 1 214 ? 5.104 16.560 7.385 1.00 92.38 214 LEU A O 1
ATOM 1762 N N . LYS A 1 215 ? 6.907 17.150 8.559 1.00 91.56 215 LYS A N 1
ATOM 1763 C CA . LYS A 1 215 ? 7.832 16.949 7.435 1.00 91.56 215 LYS A CA 1
ATOM 1764 C C . LYS A 1 215 ? 7.966 15.463 7.081 1.00 91.56 215 LYS A C 1
ATOM 1766 O O . LYS A 1 215 ? 7.963 15.123 5.898 1.00 91.56 215 LYS A O 1
ATOM 1771 N N . GLN A 1 216 ? 8.057 14.594 8.079 1.00 90.69 216 GLN A N 1
ATOM 1772 C CA . GLN A 1 216 ? 8.201 13.148 7.955 1.00 90.69 216 GLN A CA 1
ATOM 1773 C C . GLN A 1 216 ? 6.910 12.547 7.404 1.00 90.69 216 GLN A C 1
ATOM 1775 O O . GLN A 1 216 ? 6.952 11.784 6.436 1.00 90.69 216 GLN A O 1
ATOM 1780 N N . PHE A 1 217 ? 5.765 13.006 7.914 1.00 94.19 217 PHE A N 1
ATOM 1781 C CA . PHE A 1 217 ? 4.453 12.693 7.358 1.00 94.19 217 PHE A CA 1
ATOM 1782 C C . PHE A 1 217 ? 4.351 13.049 5.867 1.00 94.19 217 PHE A C 1
ATOM 1784 O O . PHE A 1 217 ? 3.936 12.220 5.061 1.00 94.19 217 PHE A O 1
ATOM 1791 N N . ASN A 1 218 ? 4.798 14.240 5.460 1.00 93.31 218 ASN A N 1
ATOM 1792 C CA . ASN A 1 218 ? 4.768 14.645 4.051 1.00 93.31 218 ASN A CA 1
ATOM 1793 C C . ASN A 1 218 ? 5.652 13.770 3.145 1.00 93.31 218 ASN A C 1
ATOM 1795 O O . ASN A 1 218 ? 5.304 13.534 1.985 1.00 93.31 218 ASN A O 1
ATOM 1799 N N . VAL A 1 219 ? 6.788 13.281 3.655 1.00 91.56 219 VAL A N 1
ATOM 1800 C CA . VAL A 1 219 ? 7.643 12.321 2.937 1.00 91.56 219 VAL A CA 1
ATOM 1801 C C . VAL A 1 219 ? 6.938 10.970 2.802 1.00 91.56 219 VAL A C 1
ATOM 1803 O O . VAL A 1 219 ? 6.897 10.421 1.702 1.00 91.56 219 VAL A O 1
ATOM 1806 N N . MET A 1 220 ? 6.341 10.466 3.887 1.00 93.69 220 MET A N 1
ATOM 1807 C CA . MET A 1 220 ? 5.559 9.227 3.880 1.00 93.69 220 MET A CA 1
ATOM 1808 C C . MET A 1 220 ? 4.389 9.315 2.893 1.00 93.69 220 MET A C 1
ATOM 1810 O O . MET A 1 220 ? 4.270 8.462 2.018 1.00 93.69 220 MET A O 1
ATOM 1814 N N . ARG A 1 221 ? 3.566 10.369 2.979 1.00 95.38 221 ARG A N 1
ATOM 1815 C CA . ARG A 1 221 ? 2.426 10.608 2.080 1.00 95.38 221 ARG A CA 1
ATOM 1816 C C . ARG A 1 221 ? 2.849 10.567 0.615 1.00 95.38 221 ARG A C 1
ATOM 1818 O O . ARG A 1 221 ? 2.182 9.938 -0.199 1.00 95.38 221 ARG A O 1
ATOM 1825 N N . GLN A 1 222 ? 3.974 11.194 0.274 1.00 94.50 222 GLN A N 1
ATOM 1826 C CA . GLN A 1 222 ? 4.501 11.169 -1.089 1.00 94.50 222 GLN A CA 1
ATOM 1827 C C . GLN A 1 222 ? 4.935 9.759 -1.531 1.00 94.50 222 GLN A C 1
ATOM 1829 O O . GLN A 1 222 ? 4.705 9.393 -2.683 1.00 94.50 222 GLN A O 1
ATOM 1834 N N . GLY A 1 223 ? 5.556 8.979 -0.640 1.00 93.50 223 GLY A N 1
ATOM 1835 C CA . GLY A 1 223 ? 5.915 7.582 -0.903 1.00 93.50 223 GLY A CA 1
ATOM 1836 C C . GLY A 1 223 ? 4.682 6.727 -1.189 1.00 93.50 223 GLY A C 1
ATOM 1837 O O . GLY A 1 223 ? 4.580 6.138 -2.263 1.00 93.50 223 GLY A O 1
ATOM 1838 N N . VAL A 1 224 ? 3.704 6.772 -0.283 1.00 94.75 224 VAL A N 1
ATOM 1839 C CA . VAL A 1 224 ? 2.438 6.034 -0.387 1.00 94.75 224 VAL A CA 1
ATOM 1840 C C . VAL A 1 224 ? 1.674 6.406 -1.662 1.00 94.75 224 VAL A C 1
ATOM 1842 O O . VAL A 1 224 ? 1.278 5.532 -2.427 1.00 94.75 224 VAL A O 1
ATOM 1845 N N . LEU A 1 225 ? 1.508 7.700 -1.956 1.00 96.62 225 LEU A N 1
ATOM 1846 C CA . LEU A 1 225 ? 0.786 8.137 -3.157 1.00 96.62 225 LEU A CA 1
ATOM 1847 C C . LEU A 1 225 ? 1.516 7.769 -4.452 1.00 96.62 225 LEU A C 1
ATOM 1849 O O . LEU A 1 225 ? 0.867 7.470 -5.448 1.00 96.62 225 LEU A O 1
ATOM 1853 N N . SER A 1 226 ? 2.851 7.737 -4.444 1.00 95.88 226 SER A N 1
ATOM 1854 C CA . SER A 1 226 ? 3.621 7.250 -5.591 1.00 95.88 226 SER A CA 1
ATOM 1855 C C . SER A 1 226 ? 3.432 5.751 -5.822 1.00 95.88 226 SER A C 1
ATOM 1857 O O . SER A 1 226 ? 3.459 5.313 -6.974 1.00 95.88 226 SER A O 1
ATOM 1859 N N . GLN A 1 227 ? 3.259 4.967 -4.754 1.00 94.62 227 GLN A N 1
ATOM 1860 C CA . GLN A 1 227 ? 2.955 3.540 -4.845 1.00 94.62 227 GLN A CA 1
ATOM 1861 C C . GLN A 1 227 ? 1.556 3.316 -5.424 1.00 94.62 227 GLN A C 1
ATOM 1863 O O . GLN A 1 227 ? 1.409 2.560 -6.381 1.00 94.62 227 GLN A O 1
ATOM 1868 N N . VAL A 1 228 ? 0.555 4.056 -4.933 1.00 95.62 228 VAL A N 1
ATOM 1869 C CA . VAL A 1 228 ? -0.822 4.025 -5.460 1.00 95.62 228 VAL A CA 1
ATOM 1870 C C . VAL A 1 228 ? -0.872 4.453 -6.929 1.00 95.62 228 VAL A C 1
ATOM 1872 O O . VAL A 1 228 ? -1.488 3.773 -7.746 1.00 95.62 228 VAL A O 1
ATOM 1875 N N . ALA A 1 229 ? -0.181 5.536 -7.293 1.00 97.25 229 ALA A N 1
ATOM 1876 C CA . ALA A 1 229 ? -0.107 5.993 -8.678 1.00 97.25 229 ALA A CA 1
ATOM 1877 C C . ALA A 1 229 ? 0.521 4.940 -9.590 1.00 97.25 229 ALA A C 1
ATOM 1879 O O . ALA A 1 229 ? 0.005 4.669 -10.668 1.00 97.25 229 ALA A O 1
ATOM 1880 N N . THR A 1 230 ? 1.605 4.305 -9.143 1.00 96.62 230 THR A N 1
ATOM 1881 C CA . THR A 1 230 ? 2.249 3.226 -9.899 1.00 96.62 230 THR A CA 1
ATOM 1882 C C . THR A 1 230 ? 1.310 2.037 -10.087 1.00 96.62 230 THR A C 1
ATOM 1884 O O . THR A 1 230 ? 1.190 1.542 -11.204 1.00 96.62 230 THR A O 1
ATOM 1887 N N . PHE A 1 231 ? 0.597 1.622 -9.039 1.00 94.06 231 PHE A N 1
ATOM 1888 C CA . PHE A 1 231 ? -0.412 0.567 -9.127 1.00 94.06 231 PHE A CA 1
ATOM 1889 C C . PHE A 1 231 ? -1.452 0.878 -10.210 1.00 94.06 231 PHE A C 1
ATOM 1891 O O . PHE A 1 231 ? -1.630 0.093 -11.140 1.00 94.06 231 PHE A O 1
ATOM 1898 N N . LYS A 1 232 ? -2.049 2.073 -10.164 1.00 94.50 232 LYS A N 1
ATOM 1899 C CA . LYS A 1 232 ? -3.051 2.519 -11.143 1.00 94.50 232 LYS A CA 1
ATOM 1900 C C . LYS A 1 232 ? -2.498 2.649 -12.562 1.00 94.50 232 LYS A C 1
ATOM 1902 O O . LYS A 1 232 ? -3.196 2.335 -13.518 1.00 94.50 232 LYS A O 1
ATOM 1907 N N . ILE A 1 233 ? -1.240 3.072 -12.724 1.00 95.94 233 ILE A N 1
ATOM 1908 C CA . ILE A 1 233 ? -0.581 3.105 -14.039 1.00 95.94 233 ILE A CA 1
ATOM 1909 C C . ILE A 1 233 ? -0.538 1.701 -14.644 1.00 95.94 233 ILE A C 1
ATOM 1911 O O . ILE A 1 233 ? -0.893 1.528 -15.808 1.00 95.94 233 ILE A O 1
ATOM 1915 N N . PHE A 1 234 ? -0.113 0.702 -13.867 1.00 92.88 234 PHE A N 1
ATOM 1916 C CA . PHE A 1 234 ? -0.021 -0.674 -14.349 1.00 92.88 234 PHE A CA 1
ATOM 1917 C C . PHE A 1 234 ? -1.400 -1.290 -14.624 1.00 92.88 234 PHE A C 1
ATOM 1919 O O . PHE A 1 234 ? -1.568 -1.981 -15.628 1.00 92.88 234 PHE A O 1
ATOM 1926 N N . GLU A 1 235 ? -2.402 -0.979 -13.806 1.00 88.75 235 GLU A N 1
ATOM 1927 C CA . GLU A 1 235 ? -3.797 -1.357 -14.061 1.00 88.75 235 GLU A CA 1
ATOM 1928 C C . GLU A 1 235 ? -4.319 -0.739 -15.376 1.00 88.75 235 GLU A C 1
ATOM 1930 O O . GLU A 1 235 ? -4.847 -1.443 -16.236 1.00 88.75 235 GLU A O 1
ATOM 1935 N N . ALA A 1 236 ? -4.069 0.555 -15.609 1.00 92.25 236 ALA A N 1
ATOM 1936 C CA . ALA A 1 236 ? -4.512 1.287 -16.801 1.00 92.25 236 ALA A CA 1
ATOM 1937 C C . ALA A 1 236 ? -3.839 0.845 -18.118 1.00 92.25 236 ALA A C 1
ATOM 1939 O O . ALA A 1 236 ? -4.311 1.173 -19.214 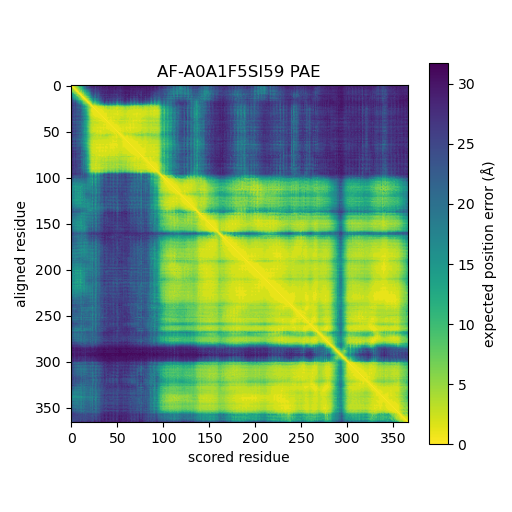1.00 92.25 236 ALA A O 1
ATOM 1940 N N . ILE A 1 237 ? -2.723 0.117 -18.049 1.00 93.06 237 ILE A N 1
ATOM 1941 C CA . ILE A 1 237 ? -2.090 -0.515 -19.219 1.00 93.06 237 ILE A CA 1
ATOM 1942 C C . ILE A 1 237 ? -2.461 -1.998 -19.363 1.00 93.06 237 ILE A C 1
ATOM 1944 O O . ILE A 1 237 ? -1.904 -2.679 -20.223 1.00 93.06 237 ILE A O 1
ATOM 1948 N N . GLY A 1 238 ? -3.400 -2.494 -18.550 1.00 86.25 238 GLY A N 1
ATOM 1949 C CA . GLY A 1 238 ? -3.909 -3.864 -18.603 1.00 86.25 238 GLY A CA 1
ATOM 1950 C C . GLY A 1 238 ? -3.010 -4.906 -17.934 1.00 86.25 238 GLY A C 1
ATOM 1951 O O . GLY A 1 238 ? -3.123 -6.090 -18.248 1.00 86.25 238 GLY A O 1
ATOM 1952 N N . ALA A 1 239 ? -2.093 -4.494 -17.052 1.00 86.88 239 ALA A N 1
ATOM 1953 C CA . ALA A 1 239 ? -1.381 -5.426 -16.180 1.00 86.88 239 ALA A CA 1
ATOM 1954 C C . ALA A 1 239 ? -2.254 -5.810 -14.970 1.00 86.88 239 ALA A C 1
ATOM 1956 O O . ALA A 1 239 ? -3.296 -5.208 -14.728 1.00 86.88 239 ALA A O 1
ATOM 1957 N N . ASN A 1 240 ? -1.805 -6.796 -14.186 1.00 82.56 240 ASN A N 1
ATOM 1958 C CA . ASN A 1 240 ? -2.484 -7.237 -12.964 1.00 82.56 240 ASN A CA 1
ATOM 1959 C C . ASN A 1 240 ? -1.600 -6.939 -11.746 1.00 82.56 240 ASN A C 1
ATOM 1961 O O . ASN A 1 240 ? -1.051 -7.876 -11.149 1.00 82.56 240 ASN A O 1
ATOM 1965 N N . PRO A 1 241 ? -1.393 -5.651 -11.410 1.00 86.94 241 PRO A N 1
ATOM 1966 C CA . PRO A 1 241 ? -0.453 -5.287 -10.372 1.00 86.94 241 PRO A CA 1
ATOM 1967 C C . PRO A 1 241 ? -0.892 -5.814 -9.004 1.00 86.94 241 PRO A C 1
ATOM 1969 O O . PRO A 1 241 ? -2.079 -5.904 -8.691 1.00 86.94 241 PRO A O 1
ATOM 1972 N N . LYS A 1 242 ? 0.087 -6.144 -8.163 1.00 80.94 242 LYS A N 1
ATOM 1973 C CA . LYS A 1 242 ? -0.110 -6.532 -6.764 1.00 80.94 242 LYS A CA 1
ATOM 1974 C C . LYS A 1 242 ? 0.860 -5.739 -5.903 1.00 80.94 242 LYS A C 1
ATOM 1976 O O . LYS A 1 242 ? 2.054 -5.705 -6.198 1.00 80.94 242 LYS A O 1
ATOM 1981 N N . LEU A 1 243 ? 0.366 -5.122 -4.833 1.00 78.06 243 LEU A N 1
ATOM 1982 C CA . LEU A 1 243 ? 1.247 -4.577 -3.801 1.00 78.06 243 LEU A CA 1
ATOM 1983 C C . LEU A 1 243 ? 2.072 -5.721 -3.201 1.00 78.06 243 LEU A C 1
ATOM 1985 O O . LEU A 1 243 ? 1.549 -6.818 -2.985 1.00 78.06 243 LEU A O 1
ATOM 1989 N N . SER A 1 244 ? 3.355 -5.472 -2.964 1.00 75.31 244 SER A N 1
ATOM 1990 C CA . SER A 1 244 ? 4.243 -6.479 -2.394 1.00 75.31 244 SER A CA 1
ATOM 1991 C C . SER A 1 244 ? 3.869 -6.820 -0.964 1.00 75.31 244 SER A C 1
ATOM 1993 O O . SER A 1 244 ? 3.301 -6.009 -0.230 1.00 75.31 244 SER A O 1
ATOM 1995 N N . HIS A 1 245 ? 4.255 -8.016 -0.533 1.00 76.31 245 HIS A N 1
ATOM 1996 C CA . HIS A 1 245 ? 4.171 -8.347 0.878 1.00 76.31 245 HIS A CA 1
ATOM 1997 C C . HIS A 1 245 ? 5.121 -7.430 1.681 1.00 76.31 245 HIS A C 1
ATOM 1999 O O . HIS A 1 245 ? 6.252 -7.219 1.241 1.00 76.31 245 HIS A O 1
ATOM 2005 N N . PRO A 1 246 ? 4.761 -6.950 2.889 1.00 70.06 246 PRO A N 1
ATOM 2006 C CA . PRO A 1 246 ? 5.612 -6.038 3.670 1.00 70.06 246 PRO A CA 1
ATOM 2007 C C . PRO A 1 246 ? 7.049 -6.536 3.888 1.00 70.06 246 PRO A C 1
ATOM 2009 O O . PRO A 1 246 ? 8.008 -5.775 3.865 1.00 70.06 246 PRO A O 1
ATOM 2012 N N . ARG A 1 247 ? 7.227 -7.856 4.024 1.00 73.44 247 ARG A N 1
ATOM 2013 C CA . ARG A 1 247 ? 8.558 -8.493 4.048 1.00 73.44 247 ARG A CA 1
ATOM 2014 C C . ARG A 1 247 ? 9.367 -8.257 2.757 1.00 73.44 247 ARG A C 1
ATOM 2016 O O . ARG A 1 247 ? 10.567 -8.015 2.843 1.00 73.44 247 ARG A O 1
ATOM 2023 N N . GLU A 1 248 ? 8.746 -8.387 1.587 1.00 71.75 248 GLU A N 1
ATOM 2024 C CA . GLU A 1 248 ? 9.400 -8.188 0.283 1.00 71.75 248 GLU A CA 1
ATOM 2025 C C . GLU A 1 248 ? 9.806 -6.722 0.098 1.00 71.75 248 GLU A C 1
ATOM 2027 O O . GLU A 1 248 ? 10.923 -6.441 -0.330 1.00 71.75 248 GLU A O 1
ATOM 2032 N N . ASP A 1 249 ? 8.946 -5.790 0.506 1.00 72.94 249 ASP A N 1
ATOM 2033 C CA . ASP A 1 249 ? 9.256 -4.359 0.529 1.00 72.94 249 ASP A CA 1
ATOM 2034 C C . ASP A 1 249 ? 10.452 -4.077 1.464 1.00 72.94 249 ASP A C 1
ATOM 2036 O O . ASP A 1 249 ? 11.527 -3.647 1.029 1.00 72.94 249 ASP A O 1
ATOM 2040 N N . ALA A 1 250 ? 10.334 -4.476 2.736 1.00 72.31 250 ALA A N 1
ATOM 2041 C CA . ALA A 1 250 ? 11.340 -4.228 3.766 1.00 72.31 250 ALA A CA 1
ATOM 2042 C C . ALA A 1 250 ? 12.734 -4.776 3.424 1.00 72.31 250 ALA A C 1
ATOM 2044 O O . ALA A 1 250 ? 13.752 -4.109 3.654 1.00 72.31 250 ALA A O 1
ATOM 2045 N N . PHE A 1 251 ? 12.805 -6.009 2.914 1.00 79.81 251 PHE A N 1
ATOM 2046 C CA . PHE A 1 251 ? 14.070 -6.735 2.800 1.00 79.81 251 PHE A CA 1
ATOM 2047 C C . PHE A 1 251 ? 14.539 -6.914 1.361 1.00 79.81 251 PHE A C 1
ATOM 2049 O O . PHE A 1 251 ? 15.740 -6.775 1.118 1.00 79.81 251 PHE A O 1
ATOM 2056 N N . GLU A 1 252 ? 13.627 -7.067 0.404 1.00 83.81 252 GLU A N 1
ATOM 2057 C CA . GLU A 1 252 ? 13.952 -7.274 -1.014 1.00 83.81 252 GLU A CA 1
ATOM 2058 C C . GLU A 1 252 ? 13.853 -5.985 -1.844 1.00 83.81 252 GLU A C 1
ATOM 2060 O O . GLU A 1 252 ? 14.356 -5.932 -2.966 1.00 83.81 252 GLU A O 1
ATOM 2065 N N . ALA A 1 253 ? 13.332 -4.903 -1.251 1.00 90.62 253 ALA A N 1
ATOM 2066 C CA . ALA A 1 253 ? 13.123 -3.613 -1.906 1.00 90.62 253 ALA A CA 1
ATOM 2067 C C . ALA A 1 253 ? 12.206 -3.702 -3.140 1.00 90.62 253 ALA A C 1
ATOM 2069 O O . ALA A 1 253 ? 12.399 -2.962 -4.109 1.00 90.62 253 ALA A O 1
ATOM 2070 N N . ILE A 1 254 ? 11.247 -4.632 -3.093 1.00 87.12 254 ILE A N 1
ATOM 2071 C CA . ILE A 1 254 ? 10.192 -4.819 -4.088 1.00 87.12 254 ILE A CA 1
ATOM 2072 C C . ILE A 1 254 ? 8.957 -4.087 -3.561 1.00 87.12 254 ILE A C 1
ATOM 2074 O O . ILE A 1 254 ? 8.302 -4.582 -2.650 1.00 87.12 254 ILE A O 1
ATOM 2078 N N . ASP A 1 255 ? 8.610 -2.940 -4.137 1.00 90.50 255 ASP A N 1
ATOM 2079 C CA . ASP A 1 255 ? 7.446 -2.149 -3.705 1.00 90.50 255 ASP A CA 1
ATOM 2080 C C . ASP A 1 255 ? 6.127 -2.689 -4.295 1.00 90.50 255 ASP A C 1
ATOM 2082 O O . ASP A 1 255 ? 5.049 -2.543 -3.707 1.00 90.50 255 ASP A O 1
ATOM 2086 N N . MET A 1 256 ? 6.199 -3.291 -5.488 1.00 89.50 256 MET A N 1
ATOM 2087 C CA . MET A 1 256 ? 5.047 -3.836 -6.207 1.00 89.50 256 MET A CA 1
ATOM 2088 C C . MET A 1 256 ? 5.464 -4.919 -7.211 1.00 89.50 256 MET A C 1
ATOM 2090 O O . MET A 1 256 ? 6.595 -4.938 -7.694 1.00 89.50 256 MET A O 1
ATOM 2094 N N . TRP A 1 257 ? 4.516 -5.762 -7.602 1.00 85.25 257 TRP A N 1
ATOM 2095 C CA . TRP A 1 257 ? 4.602 -6.678 -8.737 1.00 85.25 257 TRP A CA 1
ATOM 2096 C C . TRP A 1 257 ? 3.687 -6.196 -9.862 1.00 85.25 257 TRP A C 1
ATOM 2098 O O . TRP A 1 257 ? 2.539 -5.858 -9.585 1.00 85.25 257 TRP A O 1
ATOM 2108 N N . SER A 1 258 ? 4.139 -6.174 -11.120 1.00 87.19 258 SER A N 1
ATOM 2109 C CA . SER A 1 258 ? 3.222 -5.988 -12.266 1.00 87.19 258 SER A CA 1
ATOM 2110 C C . SER A 1 258 ? 2.608 -7.299 -12.752 1.00 87.19 258 SER A C 1
ATOM 2112 O O . SER A 1 258 ? 1.520 -7.288 -13.330 1.00 87.19 258 SER A O 1
ATOM 2114 N N . ASP A 1 259 ? 3.300 -8.413 -12.508 1.00 80.44 259 ASP A N 1
ATOM 2115 C CA . ASP A 1 259 ? 2.844 -9.789 -12.694 1.00 80.44 259 ASP A CA 1
ATOM 2116 C C . ASP A 1 259 ? 3.714 -10.754 -11.860 1.00 80.44 259 ASP A C 1
ATOM 2118 O O . ASP A 1 259 ? 4.519 -10.332 -11.033 1.00 80.44 259 ASP A O 1
ATOM 2122 N N . ASP A 1 260 ? 3.573 -12.064 -12.080 1.00 74.00 260 ASP A N 1
ATOM 2123 C CA . ASP A 1 260 ? 4.268 -13.101 -11.306 1.00 74.00 260 ASP A CA 1
ATOM 2124 C C . ASP A 1 260 ? 5.790 -13.214 -11.586 1.00 74.00 260 ASP A C 1
ATOM 2126 O O . ASP A 1 260 ? 6.452 -14.080 -11.002 1.00 74.00 260 ASP A O 1
ATOM 2130 N N . LYS A 1 261 ? 6.351 -12.401 -12.494 1.00 82.12 261 LYS A N 1
ATOM 2131 C CA . LYS A 1 261 ? 7.778 -12.402 -12.879 1.00 82.12 261 LYS A CA 1
ATOM 2132 C C . LYS A 1 261 ? 8.437 -11.023 -12.823 1.00 82.12 261 LYS A C 1
ATOM 2134 O O . LYS A 1 261 ? 9.666 -10.950 -12.779 1.00 82.12 261 LYS A O 1
ATOM 2139 N N . ASN A 1 262 ? 7.650 -9.953 -12.840 1.00 90.38 262 ASN A N 1
ATOM 2140 C CA . ASN A 1 262 ? 8.130 -8.585 -12.965 1.00 90.38 262 ASN A CA 1
ATOM 2141 C C . ASN A 1 262 ? 7.962 -7.817 -11.642 1.00 90.38 262 ASN A C 1
ATOM 2143 O O . ASN A 1 262 ? 6.854 -7.450 -11.244 1.00 90.38 262 ASN A O 1
ATOM 2147 N N . ALA A 1 263 ? 9.089 -7.565 -10.977 1.00 92.75 263 ALA A N 1
ATOM 2148 C CA . ALA A 1 263 ? 9.196 -6.805 -9.736 1.00 92.75 263 ALA A CA 1
ATOM 2149 C C . ALA A 1 263 ? 9.458 -5.322 -10.022 1.00 92.75 263 ALA A C 1
ATOM 2151 O O . ALA A 1 263 ? 10.260 -4.976 -10.893 1.00 92.75 263 ALA A O 1
ATOM 2152 N N . ILE A 1 264 ? 8.832 -4.435 -9.255 1.00 94.25 264 ILE A N 1
ATOM 2153 C CA . ILE A 1 264 ? 8.943 -2.987 -9.416 1.00 94.25 264 ILE A CA 1
ATOM 2154 C C . ILE A 1 264 ? 9.434 -2.366 -8.115 1.00 94.25 264 ILE A C 1
ATOM 2156 O O . ILE A 1 264 ? 8.850 -2.563 -7.050 1.00 94.25 264 ILE A O 1
ATOM 2160 N N . GLN A 1 265 ? 10.490 -1.568 -8.232 1.00 95.06 265 GLN A N 1
ATOM 2161 C CA . GLN A 1 265 ? 10.932 -0.642 -7.208 1.00 95.06 265 GLN A CA 1
ATOM 2162 C C . GLN A 1 265 ? 10.539 0.781 -7.607 1.00 95.06 265 GLN A C 1
ATOM 2164 O O . GLN A 1 265 ? 10.861 1.248 -8.699 1.00 95.06 265 GLN A O 1
ATOM 2169 N N . ILE A 1 266 ? 9.882 1.495 -6.706 1.00 94.38 266 ILE A N 1
ATOM 2170 C CA . ILE A 1 266 ? 9.300 2.807 -6.947 1.00 94.38 266 ILE A CA 1
ATOM 2171 C C . ILE A 1 266 ? 10.176 3.864 -6.286 1.00 94.38 266 ILE A C 1
ATOM 2173 O O . ILE A 1 266 ? 10.645 3.729 -5.152 1.00 94.38 266 ILE A O 1
ATOM 2177 N N . LYS A 1 267 ? 10.420 4.959 -7.005 1.00 91.00 267 LYS A N 1
ATOM 2178 C CA . LYS A 1 267 ? 11.074 6.147 -6.459 1.00 91.00 267 LYS A CA 1
ATOM 2179 C C . LYS A 1 267 ? 10.262 7.384 -6.792 1.00 91.00 267 LYS A C 1
ATOM 2181 O O . LYS A 1 267 ? 9.961 7.661 -7.949 1.00 91.00 267 LYS A O 1
ATOM 2186 N N . SER A 1 268 ? 10.010 8.191 -5.772 1.00 84.19 268 SER A N 1
ATOM 2187 C CA . SER A 1 268 ? 9.489 9.541 -5.940 1.00 84.19 268 SER A CA 1
ATOM 2188 C C . SER A 1 268 ? 10.305 10.530 -5.118 1.00 84.19 268 SER A C 1
ATOM 2190 O O . SER A 1 268 ? 10.764 10.251 -4.010 1.00 84.19 268 SER A O 1
ATOM 2192 N N . ASN A 1 269 ? 10.521 11.715 -5.675 1.00 76.25 269 ASN A N 1
ATOM 2193 C CA . ASN A 1 269 ? 11.079 12.860 -4.965 1.00 76.25 269 ASN A CA 1
ATOM 2194 C C . ASN A 1 269 ? 10.560 14.131 -5.639 1.00 76.25 269 ASN A C 1
ATOM 2196 O O . ASN A 1 269 ? 10.548 14.205 -6.865 1.00 76.25 269 ASN A O 1
ATOM 2200 N N . LYS A 1 270 ? 10.223 15.154 -4.846 1.00 72.19 270 LYS A N 1
ATOM 2201 C CA . LYS A 1 270 ? 9.838 16.495 -5.319 1.00 72.19 270 LYS A CA 1
ATOM 2202 C C . LYS A 1 270 ? 10.827 17.114 -6.315 1.00 72.19 270 LYS A C 1
ATOM 2204 O O . LYS A 1 270 ? 10.443 17.972 -7.095 1.00 72.19 270 LYS A O 1
ATOM 2209 N N . ARG A 1 271 ? 12.105 16.716 -6.274 1.00 78.44 271 ARG A N 1
ATOM 2210 C CA . ARG A 1 271 ? 13.153 17.223 -7.183 1.00 78.44 271 ARG A CA 1
ATOM 2211 C C . ARG A 1 271 ? 13.154 16.574 -8.568 1.00 78.44 271 ARG A C 1
ATOM 2213 O O . ARG A 1 271 ? 13.903 17.020 -9.428 1.00 78.44 271 ARG A O 1
ATOM 2220 N N . ILE A 1 272 ? 12.387 15.507 -8.767 1.00 79.19 272 ILE A N 1
ATOM 2221 C CA . ILE A 1 272 ? 12.336 14.789 -10.037 1.00 79.19 272 ILE A CA 1
ATOM 2222 C C . ILE A 1 272 ? 11.230 15.400 -10.884 1.00 79.19 272 ILE A C 1
ATOM 2224 O O . ILE A 1 272 ? 10.073 15.430 -10.471 1.00 79.19 272 ILE A O 1
ATOM 2228 N N . THR A 1 273 ? 11.593 15.868 -12.072 1.00 82.31 273 THR A N 1
ATOM 2229 C CA . THR A 1 273 ? 10.665 16.492 -13.022 1.00 82.31 273 THR A CA 1
ATOM 2230 C C . THR A 1 273 ? 10.267 15.560 -14.160 1.00 82.31 273 THR A C 1
ATOM 2232 O O . THR A 1 273 ? 9.215 15.756 -14.762 1.00 82.31 273 THR A O 1
ATOM 2235 N N . GLU A 1 274 ? 11.078 14.540 -14.441 1.00 85.62 274 GLU A N 1
ATOM 2236 C CA . GLU A 1 274 ? 10.897 13.634 -15.574 1.00 85.62 274 GLU A CA 1
ATOM 2237 C C . GLU A 1 274 ? 10.722 12.187 -15.104 1.00 85.62 274 GLU A C 1
ATOM 2239 O O . GLU A 1 274 ? 11.423 11.757 -14.180 1.00 85.62 274 GLU A O 1
ATOM 2244 N N . PRO A 1 275 ? 9.782 11.435 -15.700 1.00 90.19 275 PRO A N 1
ATOM 2245 C CA . PRO A 1 275 ? 9.626 10.026 -15.394 1.00 90.19 275 PRO A CA 1
ATOM 2246 C C . PRO A 1 275 ? 10.756 9.195 -15.996 1.00 90.19 275 PRO A C 1
ATOM 2248 O O . PRO A 1 275 ? 11.348 9.558 -17.010 1.00 90.19 275 PRO A O 1
ATOM 2251 N N . MET A 1 276 ? 11.049 8.060 -15.367 1.00 89.31 276 MET A N 1
ATOM 2252 C CA . MET A 1 276 ? 12.126 7.171 -15.798 1.00 89.31 276 MET A CA 1
ATOM 2253 C C . MET A 1 276 ? 11.769 5.720 -15.492 1.00 89.31 276 MET A C 1
ATOM 2255 O O . MET A 1 276 ? 11.279 5.431 -14.404 1.00 89.31 276 MET A O 1
ATOM 2259 N N . ILE A 1 277 ? 12.051 4.812 -16.426 1.00 89.75 277 ILE A N 1
ATOM 2260 C CA . ILE A 1 277 ? 12.012 3.361 -16.208 1.00 89.75 277 ILE A CA 1
ATOM 2261 C C . ILE A 1 277 ? 13.397 2.814 -16.505 1.00 89.75 277 ILE A C 1
ATOM 2263 O O . ILE A 1 277 ? 13.977 3.119 -17.547 1.00 89.75 277 ILE A O 1
ATOM 2267 N N . VAL A 1 278 ? 13.924 2.011 -15.587 1.00 87.75 278 VAL A N 1
ATOM 2268 C CA . VAL A 1 278 ? 15.236 1.381 -15.728 1.00 87.75 278 VAL A CA 1
ATOM 2269 C C . VAL A 1 278 ? 15.111 -0.088 -15.384 1.00 87.75 278 VAL A C 1
ATOM 2271 O O . VAL A 1 278 ? 14.680 -0.434 -14.288 1.00 87.75 278 VAL A O 1
ATOM 2274 N N . GLU A 1 279 ? 15.511 -0.958 -16.302 1.00 88.06 279 GLU A N 1
ATOM 2275 C CA . GLU A 1 279 ? 15.621 -2.381 -16.004 1.00 88.06 279 GLU A CA 1
ATOM 2276 C C . GLU A 1 279 ? 16.834 -2.632 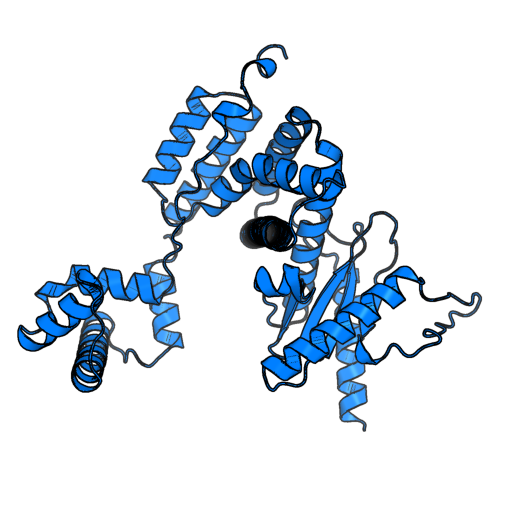-15.119 1.00 88.06 279 GLU A C 1
ATOM 2278 O O . GLU A 1 279 ? 17.944 -2.180 -15.402 1.00 88.06 279 GLU A O 1
ATOM 2283 N N . ALA A 1 280 ? 16.630 -3.388 -14.047 1.00 85.75 280 ALA A N 1
ATOM 2284 C CA . ALA A 1 280 ? 17.691 -3.771 -13.134 1.00 85.75 280 ALA A CA 1
ATOM 2285 C C . ALA A 1 280 ? 18.821 -4.505 -13.873 1.00 85.75 280 ALA A C 1
ATOM 2287 O O . ALA A 1 280 ? 20.003 -4.298 -13.588 1.00 85.75 280 ALA A O 1
ATOM 2288 N N . ASP A 1 281 ? 18.468 -5.307 -14.878 1.00 78.88 281 ASP A N 1
ATOM 2289 C CA . ASP A 1 281 ? 19.422 -6.131 -15.610 1.00 78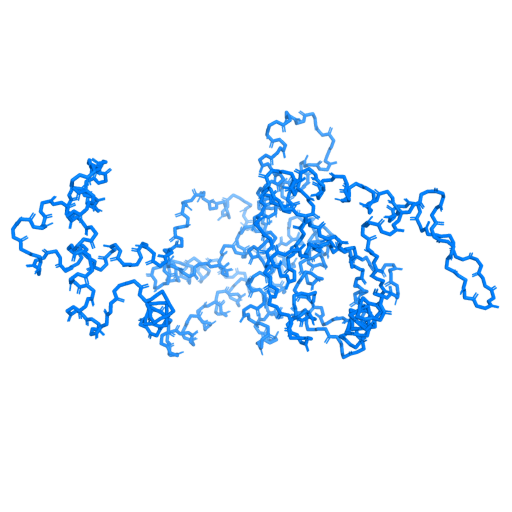.88 281 ASP A CA 1
ATOM 2290 C C . ASP A 1 281 ? 20.205 -5.378 -16.685 1.00 78.88 281 ASP A C 1
ATOM 2292 O O . ASP A 1 281 ? 21.359 -5.737 -16.928 1.00 78.88 281 ASP A O 1
ATOM 2296 N N . SER A 1 282 ? 19.654 -4.292 -17.239 1.00 73.75 282 SER A N 1
ATOM 2297 C CA . SER A 1 282 ? 20.289 -3.510 -18.309 1.00 73.75 282 SER A CA 1
ATOM 2298 C C . SER A 1 282 ? 21.390 -2.567 -17.816 1.00 73.75 282 SER A C 1
ATOM 2300 O O . SER A 1 282 ? 22.133 -2.005 -18.619 1.00 73.75 282 SER A O 1
ATOM 2302 N N . VAL A 1 283 ? 21.505 -2.351 -16.503 1.00 64.69 283 VAL A N 1
ATOM 2303 C CA . VAL A 1 283 ? 22.516 -1.451 -15.940 1.00 64.69 283 VAL A CA 1
ATOM 2304 C C . VAL A 1 283 ? 23.849 -2.187 -15.782 1.00 64.69 283 VAL A C 1
ATOM 2306 O O . VAL A 1 283 ? 24.020 -3.024 -14.890 1.00 64.69 283 VAL A O 1
ATOM 2309 N N . VAL A 1 284 ? 24.817 -1.824 -16.627 1.00 58.22 284 VAL A N 1
ATOM 2310 C CA . VAL A 1 284 ? 26.218 -2.271 -16.568 1.00 58.22 284 VAL A CA 1
ATOM 2311 C C . VAL A 1 284 ? 27.102 -1.070 -16.212 1.00 58.22 284 VAL A C 1
ATOM 2313 O O . VAL A 1 284 ? 26.798 0.058 -16.592 1.00 58.22 284 VAL A O 1
ATOM 2316 N N . PHE A 1 285 ? 28.160 -1.281 -15.425 1.00 56.62 285 PHE A N 1
ATOM 2317 C CA . PHE A 1 285 ? 29.143 -0.233 -15.130 1.00 56.62 285 PHE A CA 1
ATOM 2318 C C . PHE A 1 285 ? 30.173 -0.125 -16.271 1.00 56.62 285 PHE A C 1
ATOM 2320 O O . PHE A 1 285 ? 30.640 -1.175 -16.721 1.00 56.62 285 PHE A O 1
ATOM 2327 N N . PRO A 1 286 ? 30.609 1.087 -16.675 1.00 52.62 286 PRO A N 1
ATOM 2328 C CA . PRO A 1 286 ? 30.152 2.411 -16.231 1.00 52.62 286 PRO A CA 1
ATOM 2329 C C . PRO A 1 286 ? 28.770 2.757 -16.817 1.00 52.62 286 PRO A C 1
ATOM 2331 O O . PRO A 1 286 ? 28.469 2.374 -17.940 1.00 52.62 286 PRO A O 1
ATOM 2334 N N . GLY A 1 287 ? 27.915 3.414 -16.019 1.00 53.25 287 GLY A N 1
ATOM 2335 C CA . GLY A 1 287 ? 26.470 3.544 -16.270 1.00 53.25 287 GLY A CA 1
ATOM 2336 C C . GLY A 1 287 ? 26.084 4.091 -17.652 1.00 53.25 287 GLY A C 1
ATOM 2337 O O . GLY A 1 287 ? 26.825 4.867 -18.244 1.00 53.25 287 GLY A O 1
ATOM 2338 N N . ILE A 1 288 ? 24.898 3.689 -18.124 1.00 50.59 288 ILE A N 1
ATOM 2339 C CA . ILE A 1 288 ? 24.316 4.032 -19.433 1.00 50.59 288 ILE A CA 1
ATOM 2340 C C . ILE A 1 288 ? 24.452 5.541 -19.708 1.00 50.59 288 ILE A C 1
ATOM 2342 O O . ILE A 1 288 ? 23.855 6.360 -19.005 1.00 50.59 288 ILE A O 1
ATOM 2346 N N . GLU A 1 289 ? 25.229 5.903 -20.735 1.00 50.81 289 GLU A N 1
ATOM 2347 C CA . GLU A 1 289 ? 25.208 7.241 -21.329 1.00 50.81 289 GLU A CA 1
ATOM 2348 C C . GLU A 1 289 ? 23.884 7.377 -22.098 1.00 50.81 289 GLU A C 1
ATOM 2350 O O . GLU A 1 289 ? 23.707 6.774 -23.153 1.00 50.81 289 GLU A O 1
ATOM 2355 N N . THR A 1 290 ? 22.915 8.132 -21.575 1.00 48.56 290 THR A N 1
ATOM 2356 C CA . THR A 1 290 ? 21.746 8.520 -22.380 1.00 48.56 290 THR A CA 1
ATOM 2357 C C . THR A 1 290 ? 22.091 9.783 -23.154 1.00 48.56 290 THR A C 1
ATOM 2359 O O . THR A 1 290 ? 22.248 10.857 -22.563 1.00 48.56 290 THR A O 1
ATOM 2362 N N . GLU A 1 291 ? 22.232 9.643 -24.469 1.00 39.59 291 GLU A N 1
ATOM 2363 C CA . GLU A 1 291 ? 22.497 10.738 -25.394 1.00 39.59 291 GLU A CA 1
ATOM 2364 C C . GLU A 1 291 ? 21.166 11.396 -25.792 1.00 39.59 291 GLU A C 1
ATOM 2366 O O . GLU A 1 291 ? 20.369 10.826 -26.528 1.00 39.59 291 GLU A O 1
ATOM 2371 N N . ASN A 1 292 ? 20.906 12.596 -25.271 1.00 43.75 292 ASN A N 1
ATOM 2372 C CA . ASN A 1 292 ? 19.938 13.523 -25.857 1.00 43.75 292 ASN A CA 1
ATOM 2373 C C . ASN A 1 292 ? 20.742 14.636 -26.527 1.00 43.75 292 ASN A C 1
ATOM 2375 O O . ASN A 1 292 ? 21.695 15.133 -25.924 1.00 43.75 292 ASN A O 1
ATOM 2379 N N . GLU A 1 293 ? 20.332 15.031 -27.735 1.00 45.91 293 GLU A N 1
ATOM 2380 C CA . GLU A 1 293 ? 21.060 15.764 -28.795 1.00 45.91 293 GLU A CA 1
ATOM 2381 C C . GLU A 1 293 ? 21.912 16.998 -28.409 1.00 45.91 293 GLU A C 1
ATOM 2383 O O . GLU A 1 293 ? 22.565 17.574 -29.276 1.00 45.91 293 GLU A O 1
ATOM 2388 N N . ARG A 1 294 ? 21.966 17.440 -27.144 1.00 41.50 294 ARG A N 1
ATOM 2389 C CA . ARG A 1 294 ? 22.863 18.517 -26.678 1.00 41.50 294 ARG A CA 1
ATOM 2390 C C . ARG A 1 294 ? 23.491 18.345 -25.285 1.00 41.50 294 ARG A C 1
ATOM 2392 O O . ARG A 1 294 ? 24.194 19.263 -24.860 1.00 41.50 294 ARG A O 1
ATOM 2399 N N . ARG A 1 295 ? 23.284 17.243 -24.545 1.00 40.28 295 ARG A N 1
ATOM 2400 C CA . ARG A 1 295 ? 23.919 17.029 -23.219 1.00 40.28 295 ARG A CA 1
ATOM 2401 C C . ARG A 1 295 ? 24.165 15.551 -22.907 1.00 40.28 295 ARG A C 1
ATOM 2403 O O . ARG A 1 295 ? 23.243 14.745 -22.961 1.00 40.28 295 ARG A O 1
ATOM 2410 N N . LYS A 1 296 ? 25.387 15.231 -22.463 1.00 45.00 296 LYS A N 1
ATOM 2411 C CA . LYS A 1 296 ? 25.695 13.970 -21.775 1.00 45.00 296 LYS A CA 1
ATOM 2412 C C . LYS A 1 296 ? 25.074 14.007 -20.378 1.00 45.00 296 LYS A C 1
ATOM 2414 O O . LYS A 1 296 ? 25.583 14.700 -19.497 1.00 45.00 296 LYS A O 1
ATOM 2419 N N . ASN A 1 297 ? 23.971 13.294 -20.179 1.00 47.62 297 ASN A N 1
ATOM 2420 C CA . ASN A 1 297 ? 23.407 13.099 -18.849 1.00 47.62 297 ASN A CA 1
ATOM 2421 C C . ASN A 1 297 ? 24.069 11.872 -18.218 1.00 47.62 297 ASN A C 1
ATOM 2423 O O . ASN A 1 297 ? 23.878 10.749 -18.674 1.00 47.62 297 ASN A O 1
ATOM 2427 N N . TYR A 1 298 ? 24.857 12.090 -17.166 1.00 52.16 298 TYR A N 1
ATOM 2428 C CA . TYR A 1 298 ? 25.361 11.004 -16.334 1.00 52.16 298 TYR A CA 1
ATOM 2429 C C . TYR A 1 298 ? 24.195 10.447 -15.521 1.00 52.16 298 TYR A C 1
ATOM 2431 O O . TYR A 1 298 ? 23.520 11.204 -14.816 1.00 52.16 298 TYR A O 1
ATOM 2439 N N . PHE A 1 299 ? 23.962 9.135 -15.598 1.00 56.97 299 PHE A N 1
ATOM 2440 C CA . PHE A 1 299 ? 23.034 8.463 -14.696 1.00 56.97 299 PHE A CA 1
ATOM 2441 C C . PHE A 1 299 ? 23.402 8.851 -13.258 1.00 56.97 299 PHE A C 1
ATOM 2443 O O . PHE A 1 299 ? 24.552 8.684 -12.843 1.00 56.97 299 PHE A O 1
ATOM 2450 N N . ASN A 1 300 ? 22.459 9.441 -12.516 1.00 62.69 300 ASN A N 1
ATOM 2451 C CA . ASN A 1 300 ? 22.717 9.901 -11.153 1.00 62.69 300 ASN A CA 1
ATOM 2452 C C . ASN A 1 300 ? 23.293 8.726 -10.350 1.00 62.69 300 ASN A C 1
ATOM 2454 O O . ASN A 1 300 ? 22.654 7.675 -10.255 1.00 62.69 300 ASN A O 1
ATOM 2458 N N . SER A 1 301 ? 24.490 8.902 -9.781 1.00 67.25 301 SER A N 1
ATOM 2459 C CA . SER A 1 301 ? 25.206 7.853 -9.044 1.00 67.25 301 SER A CA 1
ATOM 2460 C C . SER A 1 301 ? 24.329 7.197 -7.977 1.00 67.25 301 SER A C 1
ATOM 2462 O O . SER A 1 301 ? 24.451 6.000 -7.731 1.00 67.25 301 SER A O 1
ATOM 2464 N N . LYS A 1 302 ? 23.375 7.947 -7.409 1.00 73.25 302 LYS A N 1
ATOM 2465 C CA . LYS A 1 302 ? 22.386 7.424 -6.469 1.00 73.25 302 LYS A CA 1
ATOM 2466 C C . LYS A 1 302 ? 21.455 6.378 -7.091 1.00 73.25 302 LYS A C 1
ATOM 2468 O O . LYS A 1 302 ? 21.348 5.291 -6.538 1.00 73.25 302 LYS A O 1
ATOM 2473 N N . TYR A 1 303 ? 20.806 6.675 -8.220 1.00 76.12 303 TYR A N 1
ATOM 2474 C CA . TYR A 1 303 ? 19.911 5.702 -8.858 1.00 76.12 303 TYR A CA 1
ATOM 2475 C C . TYR A 1 303 ? 20.686 4.497 -9.363 1.00 76.12 303 TYR A C 1
ATOM 2477 O O . TYR A 1 303 ? 20.184 3.389 -9.276 1.00 76.12 303 TYR A O 1
ATOM 2485 N N . PHE A 1 304 ? 21.925 4.691 -9.828 1.00 77.94 304 PHE A N 1
ATOM 2486 C CA . PHE A 1 304 ? 22.768 3.573 -10.245 1.00 77.94 304 PHE A CA 1
ATOM 2487 C C . PHE A 1 304 ? 22.993 2.608 -9.075 1.00 77.94 304 PHE A C 1
ATOM 2489 O O . PHE A 1 304 ? 22.788 1.404 -9.208 1.00 77.94 304 PHE A O 1
ATOM 2496 N N . ILE A 1 305 ? 23.367 3.147 -7.911 1.00 82.00 305 ILE A N 1
ATOM 249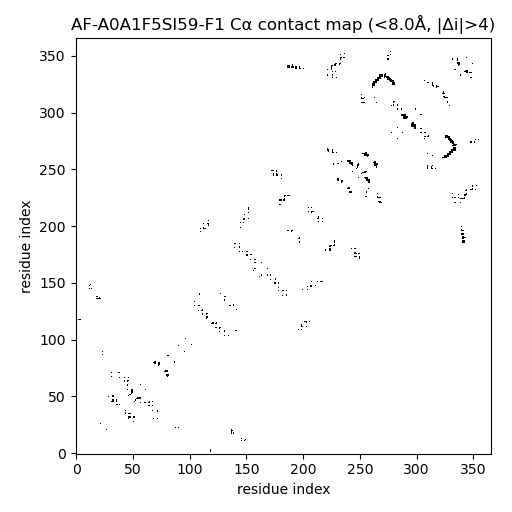7 C CA . ILE A 1 305 ? 23.559 2.364 -6.686 1.00 82.00 305 ILE A CA 1
ATOM 2498 C C . ILE A 1 305 ? 22.255 1.674 -6.271 1.00 82.00 305 ILE A C 1
ATOM 2500 O O . ILE A 1 305 ? 22.282 0.493 -5.925 1.00 82.00 305 ILE A O 1
ATOM 2504 N N . ASP A 1 306 ? 21.128 2.385 -6.312 1.00 84.56 306 ASP A N 1
ATOM 2505 C CA . ASP A 1 306 ? 19.822 1.831 -5.947 1.00 84.56 306 ASP A CA 1
ATOM 2506 C C . ASP A 1 306 ? 19.425 0.682 -6.890 1.00 84.56 306 ASP A C 1
ATOM 2508 O O . ASP A 1 306 ? 19.086 -0.399 -6.411 1.00 84.56 306 ASP A O 1
ATOM 2512 N N . THR A 1 307 ? 19.578 0.851 -8.209 1.00 85.88 307 THR A N 1
ATOM 2513 C CA . THR A 1 307 ? 19.301 -0.195 -9.203 1.00 85.88 307 THR A CA 1
ATOM 2514 C C . THR A 1 307 ? 20.214 -1.409 -9.033 1.00 85.88 307 THR A C 1
ATOM 2516 O O . THR A 1 307 ? 19.732 -2.536 -9.086 1.00 85.88 307 THR A O 1
ATOM 2519 N N . GLN A 1 308 ? 21.516 -1.224 -8.777 1.00 86.44 308 GLN A N 1
ATOM 2520 C CA . GLN A 1 308 ? 22.437 -2.348 -8.543 1.00 86.44 308 GLN A CA 1
ATOM 2521 C C . GLN A 1 308 ? 22.102 -3.115 -7.259 1.00 86.44 308 GLN A C 1
ATOM 2523 O O . GLN A 1 308 ? 22.149 -4.346 -7.233 1.00 86.44 308 GLN A O 1
ATOM 2528 N N . ARG A 1 309 ? 21.727 -2.405 -6.187 1.00 88.44 309 ARG A N 1
ATOM 2529 C CA . ARG A 1 309 ? 21.261 -3.039 -4.945 1.00 88.44 309 ARG A CA 1
ATOM 2530 C C . ARG A 1 309 ? 19.975 -3.819 -5.176 1.00 88.44 309 ARG A C 1
ATOM 2532 O O . ARG A 1 309 ? 19.875 -4.953 -4.715 1.00 88.44 309 ARG A O 1
ATOM 2539 N N . PHE A 1 310 ? 19.027 -3.228 -5.897 1.00 92.00 310 PHE A N 1
ATOM 2540 C CA . PHE A 1 310 ? 17.768 -3.873 -6.240 1.00 92.00 310 PHE A CA 1
ATOM 2541 C C . PHE A 1 310 ? 17.993 -5.130 -7.084 1.00 92.00 310 PHE A C 1
ATOM 2543 O O . PHE A 1 310 ? 17.510 -6.193 -6.714 1.00 92.00 310 PHE A O 1
ATOM 2550 N N . LYS A 1 311 ? 18.839 -5.056 -8.120 1.00 91.69 311 LYS A N 1
ATOM 2551 C CA . LYS A 1 311 ? 19.270 -6.212 -8.922 1.00 91.69 311 LYS A CA 1
ATOM 2552 C C . LYS A 1 311 ? 19.834 -7.338 -8.053 1.00 91.69 311 LYS A C 1
ATOM 2554 O O . LYS A 1 311 ? 19.461 -8.497 -8.210 1.00 91.69 311 LYS A O 1
ATOM 2559 N N . GLY A 1 312 ? 20.734 -7.000 -7.127 1.00 89.88 312 GLY A N 1
ATOM 2560 C CA . GLY A 1 312 ? 21.352 -7.968 -6.221 1.00 89.88 312 GLY A CA 1
ATOM 2561 C C . GLY A 1 312 ? 20.332 -8.695 -5.341 1.00 89.88 312 GLY A C 1
ATOM 2562 O O . GLY A 1 312 ? 20.369 -9.923 -5.262 1.00 89.88 312 GLY A O 1
ATOM 2563 N N . LYS A 1 313 ? 19.404 -7.947 -4.729 1.00 90.69 313 LYS A N 1
ATOM 2564 C CA . LYS A 1 313 ? 18.318 -8.501 -3.904 1.00 90.69 313 LYS A CA 1
ATOM 2565 C C . LYS A 1 313 ? 17.360 -9.357 -4.726 1.00 90.69 313 LYS A C 1
ATOM 2567 O O . LYS A 1 313 ? 17.112 -10.508 -4.385 1.00 90.69 313 LYS A O 1
ATOM 2572 N N . LEU A 1 314 ? 16.919 -8.846 -5.873 1.00 89.62 314 LEU A N 1
ATOM 2573 C CA . LEU A 1 314 ? 15.993 -9.550 -6.751 1.00 89.62 314 LEU A CA 1
ATOM 2574 C C . LEU A 1 314 ? 16.570 -10.880 -7.250 1.00 89.62 314 LEU A C 1
ATOM 2576 O O . LEU A 1 314 ? 15.870 -11.889 -7.258 1.00 89.62 314 LEU A O 1
ATOM 2580 N N . LYS A 1 315 ? 17.866 -10.916 -7.588 1.00 90.25 315 LYS A N 1
ATOM 2581 C CA . LYS A 1 315 ? 18.558 -12.156 -7.961 1.00 90.25 315 LYS A CA 1
ATOM 2582 C C . LYS A 1 315 ? 18.560 -13.176 -6.819 1.00 90.25 315 LYS A C 1
ATOM 2584 O O . LYS A 1 315 ? 18.322 -14.355 -7.061 1.00 90.25 315 LYS A O 1
ATOM 2589 N N . GLN A 1 316 ? 18.831 -12.745 -5.586 1.00 83.56 316 GLN A N 1
ATOM 2590 C CA . GLN A 1 316 ? 18.793 -13.632 -4.416 1.00 83.56 316 GLN A CA 1
ATOM 2591 C C . GLN A 1 316 ? 17.377 -14.157 -4.160 1.00 83.56 316 GLN A C 1
ATOM 2593 O O . GLN A 1 316 ? 17.198 -15.353 -3.936 1.00 83.56 316 GLN A O 1
ATOM 2598 N N . TYR A 1 317 ? 16.375 -13.287 -4.266 1.00 80.56 317 TYR A N 1
ATOM 2599 C CA . TYR A 1 317 ? 14.976 -13.651 -4.090 1.00 80.56 317 TYR A CA 1
ATOM 2600 C C . TYR A 1 317 ? 14.480 -14.624 -5.171 1.00 80.56 317 TYR A C 1
ATOM 2602 O O . TYR A 1 317 ? 13.848 -15.631 -4.860 1.00 80.56 317 TYR A O 1
ATOM 2610 N N . GLY A 1 318 ? 14.852 -14.403 -6.435 1.00 73.81 318 GLY A N 1
ATOM 2611 C CA . GLY A 1 318 ? 14.543 -15.318 -7.537 1.00 73.81 318 GLY A CA 1
ATOM 2612 C C . GLY A 1 318 ? 15.128 -16.718 -7.331 1.00 73.81 318 GLY A C 1
ATOM 2613 O O . GLY A 1 318 ? 14.433 -17.713 -7.537 1.00 73.81 318 GLY A O 1
ATOM 2614 N N . LEU A 1 319 ? 16.366 -16.812 -6.824 1.00 79.56 319 LEU A N 1
ATOM 2615 C CA . LEU A 1 319 ? 16.983 -18.094 -6.456 1.00 79.56 319 LEU A CA 1
ATOM 2616 C C . LEU A 1 319 ? 16.200 -18.820 -5.353 1.00 79.56 319 LEU A C 1
ATOM 2618 O O . LEU A 1 319 ? 16.018 -20.031 -5.450 1.00 79.56 319 LEU A O 1
ATOM 2622 N N . LEU A 1 320 ? 15.705 -18.098 -4.340 1.00 73.00 320 LEU A N 1
ATOM 2623 C CA . LEU A 1 320 ? 14.868 -18.675 -3.278 1.00 73.00 320 LEU A CA 1
ATOM 2624 C C . LEU A 1 320 ? 13.537 -19.216 -3.814 1.00 73.00 320 LEU A C 1
ATOM 2626 O O . LEU A 1 320 ? 13.047 -20.233 -3.329 1.00 73.00 320 LEU A O 1
ATOM 2630 N N . LEU A 1 321 ? 12.961 -18.551 -4.818 1.00 73.06 321 LEU A N 1
ATOM 2631 C CA . LEU A 1 321 ? 11.698 -18.953 -5.439 1.00 73.06 321 LEU A CA 1
ATOM 2632 C C . LEU A 1 321 ? 11.860 -19.981 -6.570 1.00 73.06 321 LEU A C 1
ATOM 2634 O O . LEU A 1 321 ? 10.855 -20.480 -7.075 1.00 73.06 321 LEU A O 1
ATOM 2638 N N . GLY A 1 322 ? 13.091 -20.275 -6.999 1.00 73.50 322 GLY A N 1
ATOM 2639 C CA . GLY A 1 322 ? 13.353 -21.096 -8.183 1.00 73.50 322 GLY A CA 1
ATOM 2640 C C . GLY A 1 322 ? 12.837 -20.462 -9.481 1.00 73.50 322 GLY A C 1
ATOM 2641 O O . GLY A 1 322 ? 12.421 -21.179 -10.390 1.00 73.50 322 GLY A O 1
ATOM 2642 N N . LYS A 1 323 ? 12.812 -19.124 -9.561 1.00 82.44 323 LYS A N 1
ATOM 2643 C CA . LYS A 1 323 ? 12.290 -18.361 -10.703 1.00 82.44 323 LYS A CA 1
ATOM 2644 C C . LYS A 1 323 ? 13.283 -17.299 -11.160 1.00 82.44 323 LYS A C 1
ATOM 2646 O O . LYS A 1 323 ? 13.945 -16.658 -10.349 1.00 82.44 323 LYS A O 1
ATOM 2651 N N . GLU A 1 324 ? 13.330 -17.068 -12.465 1.00 88.75 324 GLU A N 1
ATOM 2652 C CA . GLU A 1 324 ? 13.972 -15.880 -13.023 1.00 88.75 324 GLU A CA 1
ATOM 2653 C C . GLU A 1 324 ? 13.011 -14.692 -12.908 1.00 88.75 324 GLU A C 1
ATOM 2655 O O . GLU A 1 324 ? 11.862 -14.769 -13.353 1.00 88.75 324 GLU A O 1
ATOM 2660 N N . LEU A 1 325 ? 13.474 -13.621 -12.265 1.00 86.25 325 LEU A N 1
ATOM 2661 C CA . LEU A 1 325 ? 12.699 -12.412 -12.009 1.00 86.25 325 LEU A CA 1
ATOM 2662 C C . LEU A 1 325 ? 13.323 -11.242 -12.764 1.00 86.25 325 LEU A C 1
ATOM 2664 O O . LEU A 1 325 ? 14.540 -11.070 -12.719 1.00 86.25 325 LEU A O 1
ATOM 2668 N N . LYS A 1 326 ? 12.487 -10.419 -13.398 1.00 91.75 326 LYS A N 1
ATOM 2669 C CA . LYS A 1 326 ? 12.898 -9.152 -14.013 1.00 91.75 326 LYS A CA 1
ATOM 2670 C C . LYS A 1 326 ? 12.555 -8.003 -13.069 1.00 91.75 326 LYS A C 1
ATOM 2672 O O . LYS A 1 326 ? 11.489 -7.990 -12.455 1.00 91.75 326 LYS A O 1
ATOM 2677 N N . GLY A 1 327 ? 13.468 -7.046 -12.937 1.00 92.81 327 GLY A N 1
ATOM 2678 C CA . GLY A 1 327 ? 13.314 -5.900 -12.040 1.00 92.81 327 GLY A CA 1
ATOM 2679 C C . GLY A 1 327 ? 13.219 -4.586 -12.795 1.00 92.81 327 GLY A C 1
ATOM 2680 O O . GLY A 1 327 ? 14.032 -4.330 -13.679 1.00 92.81 327 GLY A O 1
ATOM 2681 N N . TYR A 1 328 ? 12.297 -3.717 -12.394 1.00 92.88 328 TYR A N 1
ATOM 2682 C CA . TYR A 1 328 ? 12.157 -2.363 -12.923 1.00 92.88 328 TYR A CA 1
ATOM 2683 C C . TYR A 1 328 ? 12.279 -1.337 -11.800 1.00 92.88 328 TYR A C 1
ATOM 2685 O O . TYR A 1 328 ? 11.534 -1.383 -10.828 1.00 92.88 328 TYR A O 1
ATOM 2693 N N . LEU A 1 329 ? 13.190 -0.378 -11.941 1.00 92.94 329 LEU A N 1
ATOM 2694 C CA . LEU A 1 329 ? 13.164 0.854 -11.165 1.00 92.94 329 LEU A CA 1
ATOM 2695 C C . LEU A 1 329 ? 12.286 1.860 -11.914 1.00 92.94 329 LEU A C 1
ATOM 2697 O O . LEU A 1 329 ? 12.670 2.336 -12.985 1.00 92.94 329 LEU A O 1
ATOM 2701 N N . LEU A 1 330 ? 11.126 2.188 -11.352 1.00 93.25 330 LEU A N 1
ATOM 2702 C CA . LEU A 1 330 ? 10.228 3.208 -11.877 1.00 93.25 330 LEU A CA 1
ATOM 2703 C C . LEU A 1 330 ? 10.321 4.476 -11.031 1.00 93.25 330 LEU A C 1
ATOM 2705 O O . LEU A 1 330 ? 10.146 4.471 -9.812 1.00 93.25 330 LEU A O 1
ATOM 2709 N N . VAL A 1 331 ? 10.554 5.590 -11.709 1.00 91.62 331 VAL A N 1
ATOM 2710 C CA . VAL A 1 331 ? 10.566 6.917 -11.120 1.00 91.62 331 VAL A CA 1
ATOM 2711 C C . VAL A 1 331 ? 9.319 7.672 -11.564 1.00 91.62 331 VAL A C 1
ATOM 2713 O O . VAL A 1 331 ? 9.173 7.981 -12.747 1.00 91.62 331 VAL A O 1
ATOM 2716 N N . VAL A 1 332 ? 8.445 8.005 -10.610 1.00 92.69 332 VAL A N 1
ATOM 2717 C CA . VAL A 1 332 ? 7.200 8.746 -10.867 1.00 92.69 332 VAL A CA 1
ATOM 2718 C C . VAL A 1 332 ? 7.310 10.160 -10.277 1.00 92.69 332 VAL A C 1
ATOM 2720 O O . VAL A 1 332 ? 7.378 10.315 -9.051 1.00 92.69 332 VAL A O 1
ATOM 2723 N N . PRO A 1 333 ? 7.340 11.218 -11.110 1.00 92.75 333 PRO A N 1
ATOM 2724 C CA . PRO A 1 333 ? 7.354 12.595 -10.628 1.00 92.75 333 PRO A CA 1
ATOM 2725 C C . PRO A 1 333 ? 6.061 12.931 -9.884 1.00 92.75 333 PRO A C 1
ATOM 2727 O O . PRO A 1 333 ? 4.973 12.628 -10.366 1.00 92.75 333 PRO A O 1
ATOM 2730 N N . THR A 1 334 ? 6.156 13.645 -8.759 1.00 92.44 334 THR A N 1
ATOM 2731 C CA . THR A 1 334 ? 4.972 14.043 -7.970 1.00 92.44 334 THR A CA 1
ATOM 2732 C C . THR A 1 334 ? 3.982 14.899 -8.763 1.00 92.44 334 THR A C 1
ATOM 2734 O O . THR A 1 334 ? 2.790 14.857 -8.502 1.00 92.44 334 THR A O 1
ATOM 2737 N N . ALA A 1 335 ? 4.452 15.639 -9.770 1.00 93.44 335 ALA A N 1
ATOM 2738 C CA . ALA A 1 335 ? 3.594 16.434 -10.650 1.00 93.44 335 ALA A CA 1
ATOM 2739 C C . ALA A 1 335 ? 2.745 15.593 -11.627 1.00 93.44 335 ALA A C 1
ATOM 2741 O O . ALA A 1 335 ? 1.909 16.153 -12.329 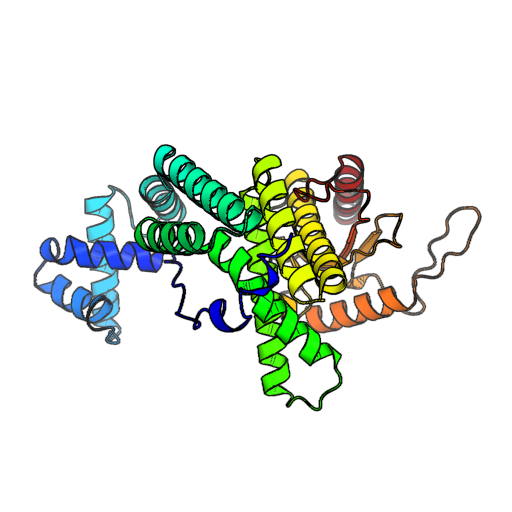1.00 93.44 335 ALA A O 1
ATOM 2742 N N . GLN A 1 336 ? 2.983 14.281 -11.722 1.00 95.06 336 GLN A N 1
ATOM 2743 C CA . GLN A 1 336 ? 2.282 13.375 -12.638 1.00 95.06 336 GLN A CA 1
ATOM 2744 C C . GLN A 1 336 ? 1.192 12.545 -11.945 1.00 95.06 336 GLN A C 1
ATOM 2746 O O . GLN A 1 336 ? 0.682 11.609 -12.550 1.00 95.06 336 GLN A O 1
ATOM 2751 N N . PHE A 1 337 ? 0.832 12.861 -10.698 1.00 95.50 337 PHE A N 1
ATOM 2752 C CA . PHE A 1 337 ? -0.313 12.247 -10.029 1.00 95.50 337 PHE A CA 1
ATOM 2753 C C . PHE A 1 337 ? -1.007 13.212 -9.064 1.00 95.50 337 PHE A C 1
ATOM 2755 O O . PHE A 1 337 ? -0.398 14.138 -8.526 1.00 95.50 337 PHE A O 1
ATOM 2762 N N . ASP A 1 338 ? -2.296 12.987 -8.830 1.00 96.44 338 ASP A N 1
ATOM 2763 C CA . ASP A 1 338 ? -3.093 13.749 -7.877 1.00 96.44 338 ASP A CA 1
ATOM 2764 C C . ASP A 1 338 ? -2.647 13.453 -6.436 1.00 96.44 338 ASP A C 1
ATOM 2766 O O . ASP A 1 338 ? -2.680 12.316 -5.965 1.00 96.44 338 ASP A O 1
ATOM 2770 N N . PHE A 1 339 ? -2.250 14.496 -5.703 1.00 95.25 339 PHE A N 1
ATOM 2771 C CA . PHE A 1 339 ? -1.676 14.352 -4.361 1.00 95.25 339 PHE A CA 1
ATOM 2772 C C . PHE A 1 339 ? -2.715 14.040 -3.260 1.00 95.25 339 PHE A C 1
ATOM 2774 O O . PHE A 1 339 ? -2.401 14.100 -2.070 1.00 95.25 339 PHE A O 1
ATOM 2781 N N . ILE A 1 340 ? -3.963 13.731 -3.625 1.00 96.44 340 ILE A N 1
ATOM 2782 C CA . ILE A 1 340 ? -5.025 13.290 -2.707 1.00 96.44 340 ILE A CA 1
ATOM 2783 C C . ILE A 1 340 ? -5.348 11.811 -2.952 1.00 96.44 340 ILE A C 1
ATOM 2785 O O . ILE A 1 340 ? -5.391 11.029 -2.007 1.00 96.44 340 ILE A O 1
ATOM 2789 N N . THR A 1 341 ? -5.535 11.433 -4.214 1.00 96.38 341 THR A N 1
ATOM 2790 C CA . THR A 1 341 ? -6.061 10.125 -4.648 1.00 96.38 341 THR A CA 1
ATOM 2791 C C . THR A 1 341 ? -5.003 9.188 -5.231 1.00 96.38 341 THR A C 1
ATOM 2793 O O . THR A 1 341 ? -5.280 8.008 -5.453 1.00 96.38 341 THR A O 1
ATOM 2796 N N . GLY A 1 342 ? -3.813 9.711 -5.543 1.00 96.62 342 GLY A N 1
ATOM 2797 C CA . GLY A 1 342 ? -2.785 8.989 -6.289 1.00 96.62 342 GLY A CA 1
ATOM 2798 C C . GLY A 1 342 ? -3.171 8.731 -7.746 1.00 96.62 342 GLY A C 1
ATOM 2799 O O . GLY A 1 342 ? -2.534 7.908 -8.386 1.00 96.62 342 GLY A O 1
ATOM 2800 N N . GLU A 1 343 ? -4.214 9.379 -8.276 1.00 97.56 343 GLU A N 1
ATOM 2801 C CA . GLU A 1 343 ? -4.621 9.200 -9.671 1.00 97.56 343 GLU A CA 1
ATOM 2802 C C . GLU A 1 343 ? -3.515 9.695 -10.619 1.00 97.56 343 GLU A C 1
ATOM 2804 O O . GLU A 1 343 ? -3.133 10.868 -10.525 1.00 97.56 343 GLU A O 1
ATOM 2809 N N . PRO A 1 344 ? -2.958 8.837 -11.493 1.00 97.12 344 PRO A N 1
ATOM 2810 C CA . PRO A 1 344 ? -1.898 9.231 -12.410 1.00 97.12 344 PRO A CA 1
ATOM 2811 C C . PRO A 1 344 ? -2.431 10.094 -13.561 1.00 97.12 344 PRO A C 1
ATOM 2813 O O . PRO A 1 344 ? -3.583 9.989 -13.968 1.00 97.12 344 PRO A O 1
ATOM 2816 N N . SER A 1 345 ? -1.569 10.935 -14.130 1.00 97.19 345 SER A N 1
ATOM 2817 C CA . SER A 1 345 ? -1.867 11.636 -15.379 1.00 97.19 345 SER A CA 1
ATOM 2818 C C . SER A 1 345 ? -1.860 10.669 -16.571 1.00 97.19 345 SER A C 1
ATOM 2820 O O . SER A 1 345 ? -1.099 9.700 -16.603 1.00 97.19 345 SER A O 1
ATOM 2822 N N . GLU A 1 346 ? -2.626 10.972 -17.619 1.00 96.69 346 GLU A N 1
ATOM 2823 C CA . GLU A 1 346 ? -2.577 10.196 -18.870 1.00 96.69 346 GLU A CA 1
ATOM 2824 C C . GLU A 1 346 ? -1.157 10.152 -19.452 1.00 96.69 346 GLU A C 1
ATOM 2826 O O . GLU A 1 346 ? -0.688 9.101 -19.882 1.00 96.69 346 GLU A O 1
ATOM 2831 N N . LYS A 1 347 ? -0.417 11.264 -19.349 1.00 95.69 347 LYS A N 1
ATOM 2832 C CA . LYS A 1 347 ? 0.966 11.377 -19.828 1.00 95.69 347 LYS A CA 1
ATOM 2833 C C . LYS A 1 347 ? 1.895 10.324 -19.216 1.00 95.69 347 LYS A C 1
ATOM 2835 O O . LYS A 1 347 ? 2.731 9.770 -19.929 1.00 95.69 347 LYS A O 1
ATOM 2840 N N . ILE A 1 348 ? 1.805 10.065 -17.906 1.00 96.00 348 ILE A N 1
ATOM 2841 C CA . ILE A 1 348 ? 2.658 9.042 -17.285 1.00 96.00 348 ILE A CA 1
ATOM 2842 C C . ILE A 1 348 ? 2.193 7.633 -17.656 1.00 96.00 348 ILE A C 1
ATOM 2844 O O . ILE A 1 348 ? 3.033 6.768 -17.891 1.00 96.00 348 ILE A O 1
ATOM 2848 N N . VAL A 1 349 ? 0.883 7.412 -17.784 1.00 96.88 349 VAL A N 1
ATOM 2849 C CA . VAL A 1 349 ? 0.333 6.123 -18.227 1.00 96.88 349 VAL A CA 1
ATOM 2850 C C . VAL A 1 349 ? 0.824 5.781 -19.635 1.00 96.88 349 VAL A C 1
ATOM 2852 O O . VAL A 1 349 ? 1.312 4.675 -19.863 1.00 96.88 349 VAL A O 1
ATOM 2855 N N . GLU A 1 350 ? 0.764 6.733 -20.567 1.00 95.56 350 GLU A N 1
ATOM 2856 C CA . GLU A 1 350 ? 1.265 6.571 -21.937 1.00 95.56 350 GLU A CA 1
ATOM 2857 C C . GLU A 1 350 ? 2.773 6.323 -21.972 1.00 95.56 350 GLU A C 1
ATOM 2859 O O . GLU A 1 350 ? 3.221 5.387 -22.634 1.00 95.56 350 GLU A O 1
ATOM 2864 N N . PHE A 1 351 ? 3.551 7.082 -21.194 1.00 94.69 351 PHE A N 1
ATOM 2865 C CA . PHE A 1 351 ? 4.995 6.874 -21.077 1.00 94.69 351 PHE A CA 1
ATOM 2866 C C . PHE A 1 351 ? 5.340 5.438 -20.652 1.00 94.69 351 PHE A C 1
ATOM 2868 O O . PHE A 1 351 ? 6.191 4.794 -21.272 1.00 94.69 351 PHE A O 1
ATOM 2875 N N . VAL A 1 352 ? 4.671 4.913 -19.618 1.00 94.19 352 VAL A N 1
ATOM 2876 C CA . VAL A 1 352 ? 4.906 3.537 -19.154 1.00 94.19 352 VAL A CA 1
ATOM 2877 C C . VAL A 1 352 ? 4.433 2.518 -20.197 1.00 94.19 352 VAL A C 1
ATOM 2879 O O . VAL A 1 352 ? 5.153 1.558 -20.479 1.00 94.19 352 VAL A O 1
ATOM 2882 N N . ARG A 1 353 ? 3.269 2.743 -20.821 1.00 93.56 353 ARG A N 1
ATOM 2883 C CA . ARG A 1 353 ? 2.718 1.874 -21.874 1.00 93.56 353 ARG A CA 1
ATOM 2884 C C . ARG A 1 353 ? 3.680 1.727 -23.048 1.00 93.56 353 ARG A C 1
ATOM 2886 O O . ARG A 1 353 ? 3.961 0.606 -23.467 1.00 93.56 353 ARG A O 1
ATOM 2893 N N . GLU A 1 354 ? 4.201 2.837 -23.564 1.00 91.19 354 GLU A N 1
ATOM 2894 C CA . GLU A 1 354 ? 5.145 2.826 -24.681 1.00 91.19 354 GLU A CA 1
ATOM 2895 C C . GLU A 1 354 ? 6.445 2.109 -24.322 1.00 91.19 354 GLU A C 1
ATOM 2897 O O . GLU A 1 354 ? 6.940 1.303 -25.111 1.00 91.19 354 GLU A O 1
ATOM 2902 N N . HIS A 1 355 ? 6.987 2.361 -23.127 1.00 87.62 355 HIS A N 1
ATOM 2903 C CA . HIS A 1 355 ? 8.245 1.751 -22.705 1.00 87.62 355 HIS A CA 1
ATOM 2904 C C . HIS A 1 355 ? 8.132 0.227 -22.565 1.00 87.62 355 HIS A C 1
ATOM 2906 O O . HIS A 1 355 ? 9.053 -0.498 -22.938 1.00 87.62 355 HIS A O 1
ATOM 2912 N N . ILE A 1 356 ? 6.998 -0.265 -22.059 1.00 83.88 356 ILE A N 1
ATOM 2913 C CA . ILE A 1 356 ? 6.750 -1.702 -21.896 1.00 83.88 356 ILE A CA 1
ATOM 2914 C C . ILE A 1 356 ? 6.405 -2.365 -23.241 1.00 83.88 356 ILE A C 1
ATOM 2916 O O . ILE A 1 356 ? 6.900 -3.456 -23.527 1.00 83.88 356 ILE A O 1
ATOM 2920 N N . ASN A 1 357 ? 5.603 -1.724 -24.101 1.00 79.00 357 ASN A N 1
ATOM 2921 C CA . ASN A 1 357 ? 5.172 -2.316 -25.375 1.00 79.00 357 ASN A CA 1
ATOM 2922 C C . ASN A 1 357 ? 6.269 -2.344 -26.446 1.00 79.00 357 ASN A C 1
ATOM 2924 O O . ASN A 1 357 ? 6.434 -3.379 -27.091 1.00 79.00 357 ASN A O 1
ATOM 2928 N N . ARG A 1 358 ? 7.076 -1.278 -26.592 1.00 72.38 358 ARG A N 1
ATOM 2929 C CA . ARG A 1 358 ? 8.213 -1.262 -27.541 1.00 72.38 358 ARG A CA 1
ATOM 2930 C C . ARG A 1 358 ? 9.181 -2.424 -27.296 1.00 72.38 358 ARG A C 1
ATOM 2932 O O . ARG A 1 358 ? 9.833 -2.901 -28.219 1.00 72.38 358 ARG A O 1
ATOM 2939 N N . LYS A 1 359 ? 9.261 -2.909 -26.054 1.00 63.69 359 LYS A N 1
ATOM 2940 C CA . LYS A 1 359 ? 10.092 -4.063 -25.703 1.00 63.69 359 LYS A CA 1
ATOM 2941 C C . LYS A 1 359 ? 9.481 -5.396 -26.099 1.00 63.69 359 LYS A C 1
ATOM 2943 O O . LYS A 1 359 ? 10.214 -6.234 -26.604 1.00 63.69 359 LYS A O 1
ATOM 2948 N N . LYS A 1 360 ? 8.166 -5.580 -25.955 1.00 64.81 360 LYS A N 1
ATOM 2949 C CA . LYS A 1 360 ? 7.494 -6.794 -26.455 1.00 64.81 360 LYS A CA 1
ATOM 2950 C C . LYS A 1 360 ? 7.700 -6.961 -27.961 1.00 64.81 360 LYS A C 1
ATOM 2952 O O . LYS A 1 360 ? 7.912 -8.068 -28.438 1.00 64.81 360 LYS A O 1
ATOM 2957 N N . GLU A 1 361 ? 7.686 -5.858 -28.705 1.00 63.41 361 GLU A N 1
ATOM 2958 C CA . GLU A 1 361 ? 7.975 -5.863 -30.143 1.00 63.41 361 GLU A CA 1
ATOM 2959 C C . GLU A 1 361 ? 9.449 -6.185 -30.442 1.00 63.41 361 GLU A C 1
ATOM 2961 O O . GLU A 1 361 ? 9.731 -6.932 -31.373 1.00 63.41 361 GLU A O 1
ATOM 2966 N N . ALA A 1 362 ? 10.394 -5.683 -29.640 1.00 63.25 362 ALA A N 1
ATOM 2967 C CA . ALA A 1 362 ? 11.815 -6.009 -29.782 1.00 63.25 362 ALA A CA 1
ATOM 2968 C C . ALA A 1 362 ? 12.155 -7.466 -29.396 1.00 63.25 362 ALA A C 1
ATOM 2970 O O . ALA A 1 362 ? 13.049 -8.057 -29.997 1.00 63.25 362 ALA A O 1
ATOM 2971 N N . GLU A 1 363 ? 11.451 -8.047 -28.419 1.00 61.94 363 GLU A N 1
ATOM 2972 C CA . GLU A 1 363 ? 11.594 -9.455 -28.016 1.00 61.94 363 GLU A CA 1
ATOM 2973 C C . GLU A 1 363 ? 10.963 -10.420 -29.036 1.00 61.94 363 GLU A C 1
ATOM 2975 O O . GLU A 1 363 ? 11.468 -11.520 -29.199 1.00 61.94 363 GLU A O 1
ATOM 2980 N N . ASN A 1 364 ? 9.907 -10.019 -29.756 1.00 62.22 364 ASN A N 1
ATOM 2981 C CA . ASN A 1 364 ? 9.281 -10.849 -30.800 1.00 62.22 364 ASN A CA 1
ATOM 2982 C C . ASN A 1 364 ? 10.030 -10.833 -32.148 1.00 62.22 364 ASN A C 1
ATOM 2984 O O . ASN A 1 364 ? 9.747 -11.660 -33.013 1.00 62.22 364 ASN A O 1
ATOM 2988 N N . ASN A 1 365 ? 10.933 -9.869 -32.349 1.00 56.38 365 ASN A N 1
ATOM 2989 C CA . ASN A 1 365 ? 11.709 -9.702 -33.582 1.00 56.38 365 ASN A CA 1
ATOM 2990 C C . ASN A 1 365 ? 13.136 -10.285 -33.497 1.00 56.38 365 ASN A C 1
ATOM 2992 O O . ASN A 1 365 ? 13.874 -10.199 -34.480 1.00 56.38 365 ASN A O 1
ATOM 2996 N N . ASN A 1 366 ? 13.517 -10.856 -32.350 1.00 47.03 366 ASN A N 1
ATOM 2997 C CA . ASN A 1 366 ? 14.756 -11.613 -32.128 1.00 47.03 366 ASN A CA 1
ATOM 2998 C C . ASN A 1 366 ? 14.415 -13.068 -31.806 1.00 47.03 366 ASN A C 1
ATOM 3000 O O . ASN A 1 366 ? 15.254 -13.939 -32.127 1.00 47.03 366 ASN A O 1
#

Foldseek 3Di:
DPPLVPDDPVVLDDDPDPLDQQDLVNVLLVVCVVCLVVFDPVLSVLSCCCRVVVHDDDPVSVVSPQVRSQVVCCVVPVDGPPPVVVSVVVCCVVVVQDVVSVVVLLVLLLQLLVCLLVVPPVSNVVSVVVNCVSPVNPCLLVCLLSVLVVLLVLVCVLVVPPPDDPVRPLVSLLSNLVSLVSLLVVLLVCLVPLVSLVSSVSSSLVVCVVVVNNVVSVVSLQVSLQLNLVCVLLVLLPFDKDADNSCCCSQLQFRIASDPAETEHEDEDQPDDDKDKDKLVPADPVGDQDDDPPDGDRDPPVVSVVSPSNSVSQVVVCVVVVHHHIYMYIYDYPVQADSRRSHGHPVVSVVVSCVVVVVVVVVVVD

Solvent-accessible surface area (backbone atoms only — not comparable to full-atom values): 20496 Å² total; per-residue (Å²): 137,81,72,72,85,70,71,55,83,74,84,60,69,73,76,90,69,83,81,69,70,72,48,75,66,51,52,51,49,52,52,51,59,77,45,42,84,77,45,54,77,80,47,32,56,46,44,42,39,47,73,73,69,65,45,89,64,53,79,68,48,45,53,49,36,56,48,46,53,34,52,51,38,26,73,75,70,74,47,62,58,83,42,58,68,63,50,50,53,50,50,44,70,71,65,47,64,53,73,66,54,46,51,52,50,52,49,51,51,48,52,34,43,48,27,55,64,73,65,37,65,68,56,31,53,52,42,49,54,49,44,52,69,77,37,64,75,65,46,60,69,54,51,50,62,58,45,46,65,58,44,50,54,53,52,50,56,71,67,68,70,60,93,63,55,71,67,63,47,50,56,50,46,36,53,49,32,44,51,44,49,51,42,28,52,54,43,55,79,43,38,88,42,53,67,61,40,43,51,51,51,54,36,53,47,52,55,26,46,76,69,74,37,44,69,60,48,54,52,49,52,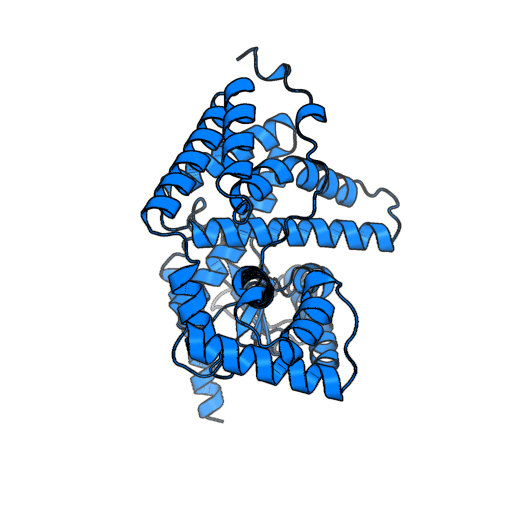50,52,34,34,47,51,32,17,49,44,50,36,38,43,77,67,72,42,66,48,41,78,42,56,34,65,40,32,60,72,39,52,28,55,26,25,49,46,101,43,35,38,29,30,75,44,66,47,89,86,42,85,65,71,46,78,42,50,28,82,76,66,51,88,80,62,66,78,53,83,49,103,86,49,86,47,73,61,54,67,65,59,53,52,52,37,52,52,37,36,54,35,45,54,54,51,18,62,76,70,74,43,85,61,49,43,33,43,38,34,52,25,60,91,42,33,41,93,66,45,13,50,56,37,68,68,54,38,50,54,52,44,51,63,57,48,59,46,56,56,56,64,75,75,108

Radius of gyration: 24.29 Å; Cα contacts (8 Å, |Δi|>4): 406; chains: 1; bounding box: 56×68×60 Å

Mean predicted aligned error: 13.89 Å

Secondary structure (DSSP, 8-state):
--SGGGS-TTTT-----------HHHHHHHHHHHTGGGS-HHHHHHHHHHHTS-PPPPHHHHHHHHHHHHHHHHHHHSS-TT-HHHHHHHHHHHHSPPHHHHHHHHHHHHHHHHHHHHT-HHHHHHHHHHHHHH-TT--HHHHHHHTHHHHHHHHHHHHS-----HHHHHHHHHHHHHHHHHHHHHHHHTTT-HHHHHHHHHHHHHHHHHTT-HHHHHHHHHHHHHHHHHHHHHHHTT---EEPPHHIIIII---EESSSSEEEEEE--TT--S-EEEETTT--SSP--EEETTEEEPPPHHHHHHHHHHHHHHHHHHHHHTS--EEEEEE--GGGB-TTT-PBPHHHHHHHHHHHHHHHHHHHT-